Protein AF-V9VZS0-F1 (afdb_monomer_lite)

Structure (mmCIF, N/CA/C/O backbone):
data_AF-V9VZS0-F1
#
_entry.id   AF-V9VZS0-F1
#
loop_
_atom_site.group_PDB
_atom_site.id
_atom_site.type_symbol
_atom_site.label_atom_id
_atom_site.label_alt_id
_atom_site.label_comp_id
_atom_site.label_asym_id
_atom_site.label_entity_id
_atom_site.label_seq_id
_atom_site.pdbx_PDB_ins_code
_atom_site.Cartn_x
_atom_site.Cartn_y
_atom_site.Cartn_z
_atom_site.occupancy
_atom_site.B_iso_or_equiv
_atom_site.auth_seq_id
_atom_site.auth_comp_id
_atom_site.auth_asym_id
_atom_site.auth_atom_id
_atom_site.pdbx_PDB_model_num
ATOM 1 N N . MET A 1 1 ? 25.390 -14.046 -55.635 1.00 59.34 1 MET A N 1
ATOM 2 C CA . MET A 1 1 ? 24.642 -13.296 -54.601 1.00 59.34 1 MET A CA 1
ATOM 3 C C . MET A 1 1 ? 24.156 -14.315 -53.581 1.00 59.34 1 MET A C 1
ATOM 5 O O . MET A 1 1 ? 23.463 -15.238 -53.986 1.00 59.34 1 MET A O 1
ATOM 9 N N . ALA A 1 2 ? 24.599 -14.241 -52.324 1.00 75.31 2 ALA A N 1
ATOM 10 C CA . ALA A 1 2 ? 24.120 -15.153 -51.282 1.00 75.31 2 ALA A CA 1
ATOM 11 C C . ALA A 1 2 ? 22.688 -14.762 -50.857 1.00 75.31 2 ALA A C 1
ATOM 13 O O . ALA A 1 2 ? 22.375 -13.567 -50.880 1.00 75.31 2 ALA A O 1
ATOM 14 N N . PRO A 1 3 ? 21.817 -15.723 -50.503 1.00 76.75 3 PRO A N 1
ATOM 15 C CA . PRO A 1 3 ? 20.466 -15.422 -50.040 1.00 76.75 3 PRO A CA 1
ATOM 16 C C . PRO A 1 3 ? 20.510 -14.636 -48.723 1.00 76.75 3 PRO A C 1
ATOM 18 O O . PRO A 1 3 ? 21.328 -14.920 -47.846 1.00 76.75 3 PRO A O 1
ATOM 21 N N . LEU A 1 4 ? 19.636 -13.635 -48.592 1.00 76.50 4 LEU A N 1
ATOM 22 C CA . LEU A 1 4 ? 19.485 -12.876 -47.351 1.00 76.50 4 LEU A CA 1
ATOM 23 C C . LEU A 1 4 ? 18.971 -13.797 -46.236 1.00 76.50 4 LEU A C 1
ATOM 25 O O . LEU A 1 4 ? 18.143 -14.676 -46.477 1.00 76.50 4 LEU A O 1
ATOM 29 N N . SER A 1 5 ? 19.461 -13.576 -45.014 1.00 75.88 5 SER A N 1
ATOM 30 C CA . SER A 1 5 ? 18.943 -14.241 -43.815 1.00 75.88 5 SER A CA 1
ATOM 31 C C . SER A 1 5 ? 17.428 -14.041 -43.715 1.00 75.88 5 SER A C 1
ATOM 33 O O . SER A 1 5 ? 16.944 -12.917 -43.849 1.00 75.88 5 SER A O 1
ATOM 35 N N . ALA A 1 6 ? 16.688 -15.118 -43.434 1.00 79.75 6 ALA A N 1
ATOM 36 C CA . ALA A 1 6 ? 15.241 -15.067 -43.221 1.00 79.75 6 ALA A CA 1
ATOM 37 C C . ALA A 1 6 ? 14.851 -14.281 -41.955 1.00 79.75 6 ALA A C 1
ATOM 39 O O . ALA A 1 6 ? 13.711 -13.836 -41.831 1.00 79.75 6 ALA A O 1
ATOM 40 N N . THR A 1 7 ? 15.788 -14.097 -41.019 1.00 75.12 7 THR A N 1
ATOM 41 C CA . THR A 1 7 ? 15.556 -13.356 -39.778 1.00 75.12 7 THR A CA 1
ATOM 42 C C . THR A 1 7 ? 15.921 -11.882 -39.973 1.00 75.12 7 THR A C 1
ATOM 44 O O . THR A 1 7 ? 17.097 -11.591 -40.220 1.00 75.12 7 THR A O 1
ATOM 47 N N . PRO A 1 8 ? 14.962 -10.945 -39.826 1.00 74.44 8 PRO A N 1
ATOM 48 C CA . PRO A 1 8 ? 15.237 -9.516 -39.901 1.00 74.44 8 PRO A CA 1
ATOM 49 C C . PRO A 1 8 ? 16.257 -9.094 -38.841 1.00 74.44 8 PRO A C 1
ATOM 51 O O . PRO A 1 8 ? 16.173 -9.505 -37.682 1.00 74.44 8 PRO A O 1
ATOM 54 N N . PHE A 1 9 ? 17.209 -8.244 -39.223 1.00 75.75 9 PHE A N 1
ATOM 55 C CA . PHE A 1 9 ? 18.136 -7.643 -38.270 1.00 75.75 9 PHE A CA 1
ATOM 56 C C . PHE A 1 9 ? 17.369 -6.734 -37.301 1.00 75.75 9 PHE A C 1
ATOM 58 O O . PHE A 1 9 ? 16.634 -5.839 -37.721 1.00 75.75 9 PHE A O 1
ATOM 65 N N . ALA A 1 10 ? 17.550 -6.945 -35.998 1.00 78.56 10 ALA A N 1
ATOM 66 C CA . ALA A 1 10 ? 16.945 -6.086 -34.991 1.00 78.56 10 ALA A CA 1
ATOM 67 C C . ALA A 1 10 ? 17.720 -4.762 -34.912 1.00 78.56 10 ALA A C 1
ATOM 69 O O . ALA A 1 10 ? 18.743 -4.684 -34.232 1.00 78.56 10 ALA A O 1
ATOM 70 N N . ALA A 1 11 ? 17.220 -3.725 -35.588 1.00 87.50 11 ALA A N 1
ATOM 71 C CA . ALA A 1 11 ? 17.759 -2.365 -35.540 1.00 87.50 11 ALA A CA 1
ATOM 72 C C . ALA A 1 11 ? 17.500 -1.714 -34.167 1.00 87.50 11 ALA A C 1
ATOM 74 O O . ALA A 1 11 ? 16.601 -0.892 -33.992 1.00 87.50 11 ALA A O 1
ATOM 75 N N . CYS A 1 12 ? 18.274 -2.134 -33.172 1.00 92.62 12 CYS A N 1
ATOM 76 C CA . CYS A 1 12 ? 18.199 -1.669 -31.796 1.00 92.62 12 CYS A CA 1
ATOM 77 C C . CYS A 1 12 ? 19.596 -1.578 -31.188 1.00 92.62 12 CYS A C 1
ATOM 79 O O . CYS A 1 12 ? 20.512 -2.301 -31.580 1.00 92.62 12 CYS A O 1
ATOM 81 N N . ASP A 1 13 ? 19.734 -0.697 -30.207 1.00 95.62 13 ASP A N 1
ATOM 82 C CA . ASP A 1 13 ? 20.896 -0.675 -29.331 1.00 95.62 13 ASP A CA 1
ATOM 83 C C . ASP A 1 13 ? 20.759 -1.808 -28.307 1.00 95.62 13 ASP A C 1
ATOM 85 O O . ASP A 1 13 ? 19.692 -1.977 -27.705 1.00 95.62 13 ASP A O 1
ATOM 89 N N . GLN A 1 14 ? 21.812 -2.607 -28.145 1.00 96.12 14 GLN A N 1
ATOM 90 C CA . GLN A 1 14 ? 21.814 -3.765 -27.257 1.00 96.12 14 GLN A CA 1
ATOM 91 C C . GLN A 1 14 ? 22.855 -3.574 -26.168 1.00 96.12 14 GLN A C 1
ATOM 93 O O . GLN A 1 14 ? 24.032 -3.366 -26.446 1.00 96.12 14 GLN A O 1
ATOM 98 N N . THR A 1 15 ? 22.416 -3.684 -24.922 1.00 97.12 15 THR A N 1
ATOM 99 C CA . THR A 1 15 ? 23.304 -3.603 -23.765 1.00 97.12 15 THR A CA 1
ATOM 100 C C . THR A 1 15 ? 22.825 -4.540 -22.665 1.00 97.12 15 THR A C 1
ATOM 102 O O . THR A 1 15 ? 21.698 -5.041 -22.700 1.00 97.12 15 THR A O 1
ATOM 105 N N . SER A 1 16 ? 23.683 -4.799 -21.689 1.00 97.19 16 SER A N 1
ATOM 106 C CA . SER A 1 16 ? 23.312 -5.468 -20.449 1.00 97.19 16 SER A CA 1
ATOM 107 C C . SER A 1 16 ? 23.122 -4.450 -19.330 1.00 97.19 16 SER A C 1
ATOM 109 O O . SER A 1 16 ? 23.584 -3.309 -19.386 1.00 97.19 16 SER A O 1
ATOM 111 N N . GLY A 1 17 ? 22.406 -4.868 -18.299 1.00 96.44 17 GLY A N 1
ATOM 112 C CA . GLY A 1 17 ? 22.225 -4.099 -17.082 1.00 96.44 17 GLY A CA 1
ATOM 113 C C . GLY A 1 17 ? 21.943 -5.024 -15.914 1.00 96.44 17 GLY A C 1
ATOM 114 O O . GLY A 1 17 ? 21.862 -6.243 -16.063 1.00 96.44 17 GLY A O 1
ATOM 115 N N . ARG A 1 18 ? 21.756 -4.429 -14.743 1.00 97.75 18 ARG A N 1
ATOM 116 C CA . ARG A 1 18 ? 21.344 -5.144 -13.541 1.00 97.75 18 ARG A CA 1
ATOM 117 C C . ARG A 1 18 ? 20.185 -4.414 -12.893 1.00 97.75 18 ARG A C 1
ATOM 119 O O . ARG A 1 18 ? 20.197 -3.187 -12.810 1.00 97.75 18 ARG A O 1
ATOM 126 N N . VAL A 1 19 ? 19.191 -5.170 -12.443 1.00 97.50 19 VAL A N 1
ATOM 127 C CA . VAL A 1 19 ? 18.029 -4.616 -11.747 1.00 97.50 19 VAL A CA 1
ATOM 128 C C . VAL A 1 19 ? 18.453 -4.128 -10.360 1.00 97.50 19 VAL A C 1
ATOM 130 O O . VAL A 1 19 ? 19.067 -4.873 -9.594 1.00 97.50 19 VAL A O 1
ATOM 133 N N . SER A 1 20 ? 18.122 -2.885 -10.018 1.00 96.69 20 SER A N 1
ATOM 134 C CA . SER A 1 20 ? 18.416 -2.293 -8.709 1.00 96.69 20 SER A CA 1
ATOM 135 C C . SER A 1 20 ? 17.499 -2.830 -7.598 1.00 96.69 20 SER A C 1
ATOM 137 O O . SER A 1 20 ? 16.518 -3.532 -7.856 1.00 96.69 20 SER A O 1
ATOM 139 N N . SER A 1 21 ? 17.780 -2.460 -6.344 1.00 91.81 21 SER A N 1
ATOM 140 C CA . SER A 1 21 ? 16.900 -2.747 -5.196 1.00 91.81 21 SER A CA 1
ATOM 141 C C . SER A 1 21 ? 15.511 -2.107 -5.316 1.00 91.81 21 SER A C 1
ATOM 143 O O . SER A 1 21 ? 14.572 -2.568 -4.674 1.00 91.81 21 SER A O 1
ATOM 145 N N . LEU A 1 22 ? 15.367 -1.073 -6.150 1.00 93.19 22 LEU A N 1
ATOM 146 C CA . LEU A 1 22 ? 14.100 -0.384 -6.417 1.00 93.19 22 LEU A CA 1
ATOM 147 C C . LEU A 1 22 ? 13.339 -0.981 -7.613 1.00 93.19 22 LEU A C 1
ATOM 149 O O . LEU A 1 22 ? 12.352 -0.402 -8.068 1.00 93.19 22 LEU A O 1
ATOM 153 N N . ALA A 1 23 ? 13.795 -2.129 -8.126 1.00 95.50 23 ALA A N 1
ATOM 154 C CA . ALA A 1 23 ? 13.284 -2.766 -9.337 1.00 95.50 23 ALA A CA 1
ATOM 155 C C . ALA A 1 23 ? 13.377 -1.858 -10.578 1.00 95.50 23 ALA A C 1
ATOM 157 O O . ALA A 1 23 ? 12.476 -1.823 -11.413 1.00 95.50 23 ALA A O 1
ATOM 158 N N . LEU A 1 24 ? 14.485 -1.117 -10.694 1.00 97.56 24 LEU A N 1
ATOM 159 C CA . LEU A 1 24 ? 14.776 -0.241 -11.830 1.00 97.56 24 LEU A CA 1
ATOM 160 C C . LEU A 1 24 ? 15.968 -0.766 -12.629 1.00 97.56 24 LEU A C 1
ATOM 162 O O . LEU A 1 24 ? 16.925 -1.296 -12.062 1.00 97.56 24 LEU A O 1
ATOM 166 N N . VAL A 1 25 ? 15.926 -0.571 -13.942 1.00 98.06 25 VAL A N 1
ATOM 167 C CA . VAL A 1 25 ? 17.021 -0.851 -14.871 1.00 98.06 25 VAL A CA 1
ATOM 168 C C . VAL A 1 25 ? 17.382 0.437 -15.589 1.00 98.06 25 VAL A C 1
ATOM 170 O O . VAL A 1 25 ? 16.542 1.047 -16.253 1.00 98.06 25 VAL A O 1
ATOM 173 N N . ARG A 1 26 ? 18.650 0.831 -15.483 1.00 97.88 26 ARG A N 1
ATOM 174 C CA . ARG A 1 26 ? 19.157 2.019 -16.160 1.00 97.88 26 ARG A CA 1
ATOM 175 C C . ARG A 1 26 ? 19.493 1.712 -17.612 1.00 97.88 26 ARG A C 1
ATOM 177 O O . ARG A 1 26 ? 20.302 0.829 -17.889 1.00 97.88 26 ARG A O 1
ATOM 184 N N . TYR A 1 27 ? 18.935 2.490 -18.533 1.00 97.50 27 TYR A N 1
ATOM 185 C CA . TYR A 1 27 ? 19.385 2.548 -19.921 1.00 97.50 27 TYR A CA 1
ATOM 186 C C . TYR A 1 27 ? 19.778 3.987 -20.261 1.00 97.50 27 TYR A C 1
ATOM 188 O O . TYR A 1 27 ? 18.957 4.905 -20.219 1.00 97.50 27 TYR A O 1
ATOM 196 N N . LYS A 1 28 ? 21.061 4.184 -20.595 1.00 95.38 28 LYS A N 1
ATOM 197 C CA . LYS A 1 28 ? 21.701 5.506 -20.697 1.00 95.38 28 LYS A CA 1
ATOM 198 C C . LYS A 1 28 ? 21.504 6.310 -19.404 1.00 95.38 28 LYS A C 1
ATOM 200 O O . LYS A 1 28 ? 22.063 5.946 -18.375 1.00 95.38 28 LYS A O 1
ATOM 205 N N . THR A 1 29 ? 20.731 7.389 -19.457 1.00 95.75 29 THR A N 1
ATOM 206 C CA . THR A 1 29 ? 20.485 8.311 -18.340 1.00 95.75 29 THR A CA 1
ATOM 207 C C . THR A 1 29 ? 19.123 8.117 -17.686 1.00 95.75 29 THR A C 1
ATOM 209 O O . THR A 1 29 ? 18.823 8.850 -16.757 1.00 95.75 29 THR A O 1
ATOM 212 N N . ASN A 1 30 ? 18.297 7.193 -18.182 1.00 97.88 30 ASN A N 1
ATOM 213 C CA . ASN A 1 30 ? 16.910 7.035 -17.747 1.00 97.88 30 ASN A CA 1
ATOM 214 C C . ASN A 1 30 ? 16.717 5.665 -17.094 1.00 97.88 30 ASN A C 1
ATOM 216 O O . ASN A 1 30 ? 17.342 4.678 -17.500 1.00 97.88 30 ASN A O 1
ATOM 220 N N . ASP A 1 31 ? 15.845 5.613 -16.096 1.00 98.12 31 ASP A N 1
ATOM 221 C CA . ASP A 1 31 ? 15.556 4.417 -15.314 1.00 98.12 31 ASP A CA 1
ATOM 222 C C . ASP A 1 31 ? 14.173 3.869 -15.672 1.00 98.12 31 ASP A C 1
ATOM 224 O O . ASP A 1 31 ? 13.181 4.593 -15.703 1.00 98.12 31 ASP A O 1
ATOM 228 N N . TYR A 1 32 ? 14.106 2.568 -15.939 1.00 98.25 32 TYR A N 1
ATOM 229 C CA . TYR A 1 32 ? 12.894 1.873 -16.362 1.00 98.25 32 TYR A CA 1
ATOM 230 C C . TYR A 1 32 ? 12.534 0.803 -15.337 1.00 98.25 32 TYR A C 1
ATOM 232 O O . TYR A 1 32 ? 13.363 -0.040 -14.993 1.00 98.25 32 TYR A O 1
ATOM 240 N N . SER A 1 33 ? 11.299 0.826 -14.842 1.00 97.88 33 SER A N 1
ATOM 241 C CA . SER A 1 33 ? 10.830 -0.171 -13.871 1.00 97.88 33 SER A CA 1
ATOM 242 C C . SER A 1 33 ? 10.702 -1.573 -14.476 1.00 97.88 33 SER A C 1
ATOM 244 O O . SER A 1 33 ? 10.390 -1.736 -15.654 1.00 97.88 33 SER A O 1
ATOM 246 N N . VAL A 1 34 ? 10.897 -2.605 -13.663 1.00 97.00 34 VAL A N 1
ATOM 247 C CA . VAL A 1 34 ? 10.654 -4.016 -14.006 1.00 97.00 34 VAL A CA 1
ATOM 248 C C . VAL A 1 34 ? 9.950 -4.706 -12.835 1.00 97.00 34 VAL A C 1
ATOM 250 O O . VAL A 1 34 ? 10.013 -4.188 -11.719 1.00 97.00 34 VAL A O 1
ATOM 253 N N . PRO A 1 35 ? 9.296 -5.870 -13.018 1.00 95.25 35 PRO A N 1
ATOM 254 C CA . PRO A 1 35 ? 8.641 -6.550 -11.907 1.00 95.25 35 PRO A CA 1
ATOM 255 C C . PRO A 1 35 ? 9.611 -6.853 -10.755 1.00 95.25 35 PRO A C 1
ATOM 257 O O . PRO A 1 35 ? 10.711 -7.366 -10.972 1.00 95.25 35 PRO A O 1
ATOM 260 N N . VAL A 1 36 ? 9.179 -6.598 -9.516 1.00 92.62 36 VAL A N 1
ATOM 261 C CA . VAL A 1 36 ? 10.008 -6.738 -8.297 1.00 92.62 36 VAL A CA 1
ATOM 262 C C . VAL A 1 36 ? 10.620 -8.131 -8.110 1.00 92.62 36 VAL A C 1
ATOM 264 O O . VAL A 1 36 ? 11.669 -8.269 -7.485 1.00 92.62 36 VAL A O 1
ATOM 267 N N . ALA A 1 37 ? 10.015 -9.165 -8.701 1.00 90.56 37 ALA A N 1
ATOM 268 C CA . ALA A 1 37 ? 10.529 -10.535 -8.694 1.00 90.56 37 ALA A CA 1
ATOM 269 C C . ALA A 1 37 ? 11.906 -10.693 -9.383 1.00 90.56 37 ALA A C 1
ATOM 271 O O . ALA A 1 37 ? 12.611 -11.676 -9.135 1.00 90.56 37 ALA A O 1
ATOM 272 N N . PHE A 1 38 ? 12.303 -9.731 -10.225 1.00 92.81 38 PHE A N 1
ATOM 273 C CA . PHE A 1 38 ? 13.588 -9.715 -10.930 1.00 92.81 38 PHE A CA 1
ATOM 274 C C . PHE A 1 38 ? 14.644 -8.823 -10.260 1.00 92.81 38 PHE A C 1
ATOM 276 O O . PHE A 1 38 ? 15.715 -8.626 -10.832 1.00 92.81 38 PHE A O 1
ATOM 283 N N . GLY A 1 39 ? 14.381 -8.304 -9.054 1.00 92.56 39 GLY A N 1
ATOM 284 C CA . GLY A 1 39 ? 15.346 -7.510 -8.289 1.00 92.56 39 GLY A CA 1
ATOM 285 C C . GLY A 1 39 ? 16.729 -8.169 -8.216 1.00 92.56 39 GLY A C 1
ATOM 286 O O . GLY A 1 39 ? 16.841 -9.382 -8.040 1.00 92.56 39 GLY A O 1
ATOM 287 N N . HIS A 1 40 ? 17.786 -7.368 -8.370 1.00 94.25 40 HIS A N 1
ATOM 288 C CA . HIS A 1 40 ? 19.191 -7.798 -8.342 1.00 94.25 40 HIS A CA 1
ATOM 289 C C . HIS A 1 40 ? 19.638 -8.784 -9.430 1.00 94.25 40 HIS A C 1
ATOM 291 O O . HIS A 1 40 ? 20.808 -9.185 -9.406 1.00 94.25 40 HIS A O 1
ATOM 297 N N . ARG A 1 41 ? 18.770 -9.156 -10.381 1.00 95.94 41 ARG A N 1
ATOM 298 C CA . ARG A 1 41 ? 19.129 -10.033 -11.503 1.00 95.94 41 ARG A CA 1
ATOM 299 C C . ARG A 1 41 ? 19.801 -9.253 -12.629 1.00 95.94 41 ARG A C 1
ATOM 301 O O . ARG A 1 41 ? 19.509 -8.074 -12.843 1.00 95.94 41 ARG A O 1
ATOM 308 N N . ASP A 1 42 ? 20.677 -9.936 -13.354 1.00 98.06 42 ASP A N 1
ATOM 309 C CA . ASP A 1 42 ? 21.247 -9.420 -14.594 1.00 98.06 42 ASP A CA 1
ATOM 310 C C . ASP A 1 42 ? 20.219 -9.526 -15.724 1.00 98.06 42 ASP A C 1
ATOM 312 O O . ASP A 1 42 ? 19.466 -10.499 -15.829 1.00 98.06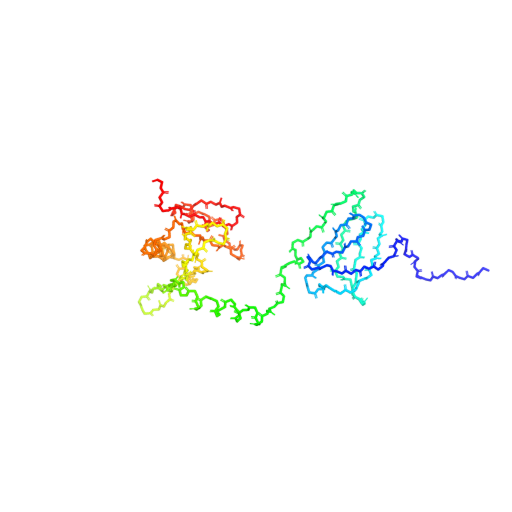 42 ASP A O 1
ATOM 316 N N . VAL A 1 43 ? 20.179 -8.500 -16.565 1.00 98.44 43 VAL A N 1
ATOM 317 C CA . VAL A 1 43 ? 19.202 -8.347 -17.642 1.00 98.44 43 VAL A CA 1
ATOM 318 C C . VAL A 1 43 ? 19.888 -7.937 -18.933 1.00 98.44 43 VAL A C 1
ATOM 320 O O . VAL A 1 43 ? 20.952 -7.314 -18.939 1.00 98.44 43 VAL A O 1
ATOM 323 N N . TRP A 1 44 ? 19.243 -8.255 -20.046 1.00 98.00 44 TRP A N 1
ATOM 324 C CA . TRP A 1 44 ? 19.562 -7.683 -21.343 1.00 98.00 44 TRP A CA 1
ATOM 325 C C . TRP A 1 44 ? 18.532 -6.614 -21.701 1.00 98.00 44 TRP A C 1
ATOM 327 O O . TRP A 1 44 ? 17.361 -6.684 -21.324 1.00 98.00 44 TRP A O 1
ATOM 337 N N . ILE A 1 45 ? 18.981 -5.614 -22.448 1.00 98.38 45 ILE A N 1
ATOM 338 C CA . ILE A 1 45 ? 18.197 -4.460 -22.868 1.00 98.38 45 ILE A CA 1
ATOM 339 C C . ILE A 1 45 ? 18.304 -4.354 -24.386 1.00 98.38 45 ILE A C 1
ATOM 341 O O . ILE A 1 45 ? 19.401 -4.366 -24.942 1.00 98.38 45 ILE A O 1
ATOM 345 N N . ARG A 1 46 ? 17.159 -4.233 -25.057 1.00 97.62 46 ARG A N 1
ATOM 346 C CA . ARG A 1 46 ? 17.053 -3.893 -26.480 1.00 97.62 46 ARG A CA 1
ATOM 347 C C . ARG A 1 46 ? 16.285 -2.588 -26.609 1.00 97.62 46 ARG A C 1
ATOM 349 O O . ARG A 1 46 ? 15.073 -2.556 -26.399 1.00 97.62 46 ARG A O 1
ATOM 356 N N . ALA A 1 47 ? 16.990 -1.517 -26.942 1.00 96.88 47 ALA A N 1
ATOM 357 C CA . ALA A 1 47 ? 16.416 -0.189 -27.094 1.00 96.88 47 ALA A CA 1
ATOM 358 C C . ALA A 1 47 ? 16.223 0.148 -28.576 1.00 96.88 47 ALA A C 1
ATOM 360 O O . ALA A 1 47 ? 17.176 0.409 -29.314 1.00 96.88 47 ALA A O 1
ATOM 361 N N . TYR A 1 48 ? 14.965 0.145 -28.998 1.00 96.50 48 TYR A N 1
ATOM 362 C CA . TYR A 1 48 ? 14.505 0.577 -30.315 1.00 96.50 48 TYR A CA 1
ATOM 363 C C . TYR A 1 48 ? 14.304 2.096 -30.327 1.00 96.50 48 TYR A C 1
ATOM 365 O O . TYR A 1 48 ? 14.580 2.780 -29.341 1.00 96.50 48 TYR A O 1
ATOM 373 N N . VAL A 1 49 ? 13.860 2.651 -31.451 1.00 95.81 49 VAL A N 1
ATOM 374 C CA . VAL A 1 49 ? 13.583 4.093 -31.561 1.00 95.81 49 VAL A CA 1
ATOM 375 C C . VAL A 1 49 ? 12.414 4.504 -30.657 1.00 95.81 49 VAL A C 1
ATOM 377 O O . VAL A 1 49 ? 12.454 5.549 -30.023 1.00 95.81 49 VAL A O 1
ATOM 380 N N . ASP A 1 50 ? 11.396 3.663 -30.543 1.00 96.31 50 ASP A N 1
ATOM 381 C CA . ASP A 1 50 ? 10.137 3.948 -29.852 1.00 96.31 50 ASP A CA 1
ATOM 382 C C . ASP A 1 50 ? 10.023 3.283 -28.474 1.00 96.31 50 ASP A C 1
ATOM 384 O O . ASP A 1 50 ? 9.292 3.772 -27.613 1.00 96.31 50 ASP A O 1
ATOM 388 N N . GLN A 1 51 ? 10.749 2.188 -28.237 1.00 97.38 51 GLN A N 1
ATOM 389 C CA . GLN A 1 51 ? 10.612 1.392 -27.017 1.00 97.38 51 GLN A CA 1
ATOM 390 C C . GLN A 1 51 ? 11.938 0.872 -26.458 1.00 97.38 51 GLN A C 1
ATOM 392 O O . GLN A 1 51 ? 12.903 0.625 -27.183 1.00 97.38 51 GLN A O 1
ATOM 397 N N . VAL A 1 52 ? 11.950 0.616 -25.154 1.00 98.00 52 VAL A N 1
ATOM 398 C CA . VAL A 1 52 ? 12.984 -0.151 -24.455 1.00 98.00 52 VAL A CA 1
ATOM 399 C C . VAL A 1 52 ? 12.376 -1.477 -24.010 1.00 98.00 52 VAL A C 1
ATOM 401 O O . VAL A 1 52 ? 11.381 -1.509 -23.287 1.00 98.00 52 VAL A O 1
ATOM 404 N N . VAL A 1 53 ? 12.971 -2.578 -24.462 1.00 98.12 53 VAL A N 1
ATOM 405 C CA . VAL A 1 53 ? 12.584 -3.946 -24.100 1.00 98.12 53 VAL A CA 1
ATOM 406 C C . VAL A 1 53 ? 13.637 -4.511 -23.163 1.00 98.12 53 VAL A C 1
ATOM 408 O O . VAL A 1 53 ? 14.821 -4.510 -23.499 1.00 98.12 53 VAL A O 1
ATOM 411 N N . ILE A 1 54 ? 13.208 -5.009 -22.009 1.00 98.44 54 ILE A N 1
ATOM 412 C CA . ILE A 1 54 ? 14.092 -5.561 -20.982 1.00 98.44 54 ILE A CA 1
ATOM 413 C C . ILE A 1 54 ? 13.750 -7.034 -20.802 1.00 98.44 54 ILE A C 1
ATOM 415 O O . ILE A 1 54 ? 12.575 -7.388 -20.669 1.00 98.44 54 ILE A O 1
ATOM 419 N N . GLY A 1 55 ? 14.766 -7.890 -20.779 1.00 97.75 55 GLY A N 1
ATOM 420 C CA . GLY A 1 55 ? 14.595 -9.314 -20.524 1.00 97.75 55 GLY A CA 1
ATOM 421 C C . GLY A 1 55 ? 15.597 -9.877 -19.527 1.00 97.75 55 GLY A C 1
ATOM 422 O O . GLY A 1 55 ? 16.685 -9.342 -19.335 1.00 97.75 55 GLY A O 1
ATOM 423 N N . CYS A 1 56 ? 15.211 -10.971 -18.881 1.00 97.12 56 CYS A N 1
ATOM 424 C CA . CYS A 1 56 ? 16.016 -11.710 -17.914 1.00 97.12 56 CYS A CA 1
ATOM 425 C C . CYS A 1 56 ? 16.117 -13.160 -18.397 1.00 97.12 56 CYS A C 1
ATOM 427 O O . CYS A 1 56 ? 15.104 -13.847 -18.529 1.00 97.12 56 CYS A O 1
ATOM 429 N N . GLY A 1 57 ? 17.329 -13.640 -18.685 1.00 93.44 57 GLY A N 1
ATOM 430 C CA . GLY A 1 57 ? 17.504 -14.937 -19.344 1.00 93.44 57 GLY A CA 1
ATOM 431 C C . GLY A 1 57 ? 16.815 -14.967 -20.717 1.00 93.44 57 GLY A C 1
ATOM 432 O O . GLY A 1 57 ? 17.103 -14.128 -21.568 1.00 93.44 57 GLY A O 1
ATOM 433 N N . GLY A 1 58 ? 15.902 -15.917 -20.934 1.00 92.81 58 GLY A N 1
ATOM 434 C CA . GLY A 1 5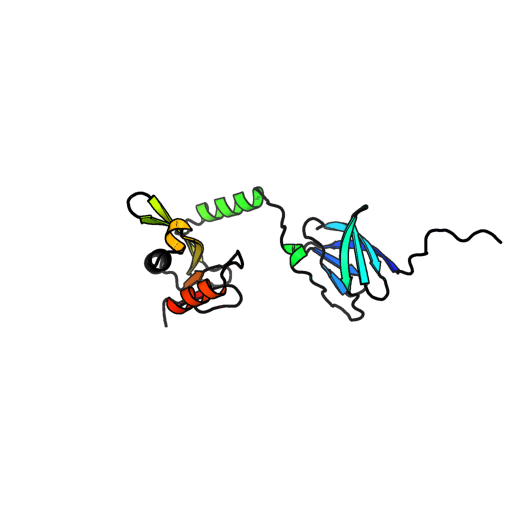8 ? 15.152 -16.065 -22.191 1.00 92.81 58 GLY A CA 1
ATOM 435 C C . GLY A 1 58 ? 13.819 -15.306 -22.261 1.00 92.81 58 GLY A C 1
ATOM 436 O O . GLY A 1 58 ? 13.153 -15.358 -23.292 1.00 92.81 58 GLY A O 1
ATOM 437 N N . GLU A 1 59 ? 13.414 -14.622 -21.190 1.00 95.50 59 GLU A N 1
ATOM 438 C CA . GLU A 1 59 ? 12.084 -14.016 -21.059 1.00 95.50 59 GLU A CA 1
ATOM 439 C C . GLU A 1 59 ? 12.144 -12.486 -21.144 1.00 95.50 59 GLU A C 1
ATOM 441 O O . GLU A 1 59 ? 13.063 -11.858 -20.617 1.00 95.50 59 GLU A O 1
ATOM 446 N N . ILE A 1 60 ? 11.144 -11.874 -21.787 1.00 97.50 60 ILE A N 1
ATOM 447 C CA . ILE A 1 60 ? 10.927 -10.422 -21.752 1.00 97.50 60 ILE A CA 1
ATOM 448 C C . ILE A 1 60 ? 10.119 -10.091 -20.504 1.00 97.50 60 ILE A C 1
ATOM 450 O O . ILE A 1 60 ? 8.987 -10.543 -20.371 1.00 97.50 60 ILE A O 1
ATOM 454 N N . ILE A 1 61 ? 10.685 -9.262 -19.633 1.00 96.62 61 ILE A N 1
ATOM 455 C CA . ILE A 1 61 ? 10.106 -8.946 -18.322 1.00 96.62 61 ILE A CA 1
ATOM 456 C C . ILE A 1 61 ? 9.449 -7.567 -18.280 1.00 96.62 61 ILE A C 1
ATOM 458 O O . ILE A 1 61 ? 8.611 -7.326 -17.417 1.00 96.62 61 ILE A O 1
ATOM 462 N N . ALA A 1 62 ? 9.822 -6.659 -19.189 1.00 97.31 62 ALA A N 1
ATOM 463 C CA . ALA A 1 62 ? 9.214 -5.336 -19.293 1.00 97.31 62 ALA A CA 1
ATOM 464 C C . ALA A 1 62 ? 9.354 -4.741 -20.700 1.00 97.31 62 ALA A C 1
ATOM 466 O O . ALA A 1 62 ? 10.313 -5.014 -21.434 1.00 97.31 62 ALA A O 1
ATOM 467 N N . ARG A 1 63 ? 8.398 -3.879 -21.052 1.00 98.06 63 ARG A N 1
ATOM 468 C CA . ARG A 1 63 ? 8.421 -3.033 -22.248 1.00 98.06 63 ARG A CA 1
ATOM 469 C C . ARG A 1 63 ? 7.971 -1.635 -21.868 1.00 98.06 63 ARG A C 1
ATOM 471 O O . ARG A 1 63 ? 6.931 -1.485 -21.239 1.00 98.06 63 ARG A O 1
ATOM 478 N N . HIS A 1 64 ? 8.727 -0.638 -22.302 1.00 97.94 64 HIS A N 1
ATOM 479 C CA . HIS A 1 64 ? 8.440 0.767 -22.034 1.00 97.94 64 HIS A CA 1
ATOM 480 C C . HIS A 1 64 ? 8.563 1.592 -23.298 1.00 97.94 64 HIS A C 1
ATOM 482 O O . HIS A 1 64 ? 9.401 1.283 -24.144 1.00 97.94 64 HIS A O 1
ATOM 488 N N . ALA A 1 65 ? 7.797 2.677 -23.395 1.00 97.31 65 ALA A N 1
ATOM 489 C CA . ALA A 1 65 ? 8.110 3.731 -24.351 1.00 97.31 65 ALA A CA 1
ATOM 490 C C . ALA A 1 65 ? 9.504 4.295 -24.036 1.00 97.31 65 ALA A C 1
ATOM 492 O O . ALA A 1 65 ? 9.853 4.506 -22.871 1.00 97.31 65 ALA A O 1
ATOM 493 N N . ARG A 1 66 ? 10.323 4.511 -25.063 1.00 96.88 66 ARG A N 1
ATOM 494 C CA . ARG A 1 66 ? 11.675 5.037 -24.886 1.00 96.88 66 ARG A CA 1
ATOM 495 C C . ARG A 1 66 ? 11.615 6.517 -24.529 1.00 96.88 66 ARG A C 1
ATOM 497 O O . ARG A 1 66 ? 11.076 7.311 -25.295 1.00 96.88 66 ARG A O 1
ATOM 504 N N . SER A 1 67 ? 12.263 6.898 -23.429 1.00 96.56 67 SER A N 1
ATOM 505 C CA . SER A 1 67 ? 12.553 8.306 -23.160 1.00 96.56 67 SER A CA 1
ATOM 506 C C . SER A 1 67 ? 13.886 8.733 -23.780 1.00 96.56 67 SER A C 1
ATOM 508 O O . SER A 1 67 ? 14.911 8.051 -23.643 1.00 96.56 67 SER A O 1
ATOM 510 N N . TYR A 1 68 ? 13.852 9.894 -24.435 1.00 95.56 68 TYR A N 1
ATOM 511 C CA . TYR A 1 68 ? 15.013 10.661 -24.893 1.00 95.56 68 TYR A CA 1
ATOM 512 C C . TYR A 1 68 ? 15.342 11.852 -23.979 1.00 95.56 68 TYR A C 1
ATOM 514 O O . TYR A 1 68 ? 16.291 12.582 -24.261 1.00 95.56 68 TYR A O 1
ATOM 522 N N . GLY A 1 69 ? 14.578 12.040 -22.899 1.00 94.81 69 GLY A N 1
ATOM 523 C CA . GLY A 1 69 ? 14.914 12.956 -21.816 1.00 94.81 69 GLY A CA 1
ATOM 524 C C . GLY A 1 69 ? 16.133 12.479 -21.026 1.00 94.81 69 GLY A C 1
ATOM 525 O O . GLY A 1 69 ? 16.839 11.541 -21.421 1.00 94.81 69 GLY A O 1
ATOM 526 N N . ARG A 1 70 ? 16.395 13.135 -19.899 1.00 93.88 70 ARG A N 1
ATOM 527 C CA . ARG A 1 70 ? 17.545 12.855 -19.040 1.00 93.88 70 ARG A CA 1
ATOM 528 C C . ARG A 1 70 ? 17.072 12.703 -17.603 1.00 93.88 70 ARG A C 1
ATOM 530 O O . ARG A 1 70 ? 16.353 13.569 -17.128 1.00 93.88 70 ARG A O 1
ATOM 537 N N . GLU A 1 71 ? 17.525 11.641 -16.939 1.00 94.94 71 GLU A N 1
ATOM 538 C CA . GLU A 1 71 ? 17.164 11.318 -15.551 1.00 94.94 71 GLU A CA 1
ATOM 539 C C . GLU A 1 71 ? 15.660 11.065 -15.356 1.00 94.94 71 GLU A C 1
ATOM 541 O O . GLU A 1 71 ? 15.141 11.145 -14.245 1.00 94.94 71 GLU A O 1
ATOM 546 N N . ASP A 1 72 ? 14.964 10.684 -16.432 1.00 96.06 72 ASP A N 1
ATOM 547 C CA . ASP A 1 72 ? 13.568 10.276 -16.343 1.00 96.06 72 ASP A CA 1
ATOM 548 C C . ASP A 1 72 ? 13.448 8.913 -15.659 1.00 96.06 72 ASP A C 1
ATOM 550 O O . ASP A 1 72 ? 14.214 7.982 -15.933 1.00 96.06 72 ASP A O 1
ATOM 554 N N . MET A 1 73 ? 12.409 8.779 -14.835 1.00 94.62 73 MET A N 1
ATOM 555 C CA . MET A 1 73 ? 11.987 7.511 -14.247 1.00 94.62 73 MET A CA 1
ATOM 556 C C . MET A 1 73 ? 10.674 7.050 -14.881 1.00 94.62 73 MET A C 1
ATOM 558 O O . MET A 1 73 ? 9.613 7.629 -14.647 1.00 94.62 73 MET A O 1
ATOM 562 N N . ILE A 1 74 ? 10.742 5.982 -15.673 1.00 96.81 74 ILE A N 1
ATOM 563 C CA . ILE A 1 74 ? 9.606 5.404 -16.385 1.00 96.81 74 ILE A CA 1
ATOM 564 C C . ILE A 1 74 ? 9.057 4.239 -15.555 1.00 96.81 74 ILE A C 1
ATOM 566 O O . ILE A 1 74 ? 9.633 3.146 -15.479 1.00 96.81 74 ILE A O 1
ATOM 570 N N . PHE A 1 75 ? 7.929 4.498 -14.900 1.00 92.19 75 PHE A N 1
ATOM 571 C CA . PHE A 1 75 ? 7.337 3.617 -13.901 1.00 92.19 75 PHE A CA 1
ATOM 572 C C . PHE A 1 75 ? 6.019 2.996 -14.379 1.00 92.19 75 PHE A C 1
ATOM 574 O O . PHE A 1 75 ? 5.113 3.715 -14.795 1.00 92.19 75 PHE A O 1
ATOM 581 N N . ASP A 1 76 ? 5.890 1.674 -14.242 1.00 90.12 76 ASP A N 1
ATOM 582 C CA . ASP A 1 76 ? 4.619 0.955 -14.356 1.00 90.12 76 ASP A CA 1
ATOM 583 C C . ASP A 1 76 ? 4.211 0.411 -12.970 1.00 90.12 76 ASP A C 1
ATOM 585 O O . ASP A 1 76 ? 4.903 -0.455 -12.419 1.00 90.12 76 ASP A O 1
ATOM 589 N N . PRO A 1 77 ? 3.083 0.872 -12.392 1.00 85.75 77 PRO A N 1
ATOM 590 C CA . PRO A 1 77 ? 2.598 0.399 -11.097 1.00 85.75 77 PRO A CA 1
ATOM 591 C C . PRO A 1 77 ? 2.393 -1.117 -11.002 1.00 85.75 77 PRO A C 1
ATOM 593 O O . PRO A 1 77 ? 2.477 -1.672 -9.902 1.00 85.75 77 PRO A O 1
ATOM 596 N N . ILE A 1 78 ? 2.131 -1.815 -12.115 1.00 86.88 78 ILE A N 1
ATOM 597 C CA . ILE A 1 78 ? 1.896 -3.266 -12.090 1.00 86.88 78 ILE A CA 1
ATOM 598 C C . ILE A 1 78 ? 3.131 -4.043 -11.632 1.00 86.88 78 ILE A C 1
ATOM 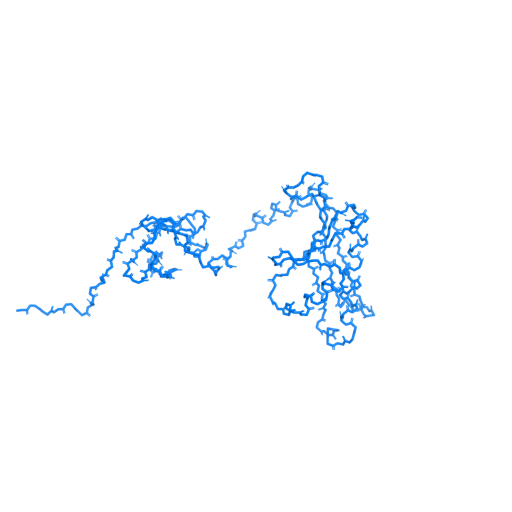600 O O . ILE A 1 78 ? 3.000 -5.085 -10.985 1.00 86.88 78 ILE A O 1
ATOM 604 N N . HIS A 1 79 ? 4.328 -3.505 -11.885 1.00 89.75 79 HIS A N 1
ATOM 605 C CA . HIS A 1 79 ? 5.602 -4.121 -11.525 1.00 89.75 79 HIS A CA 1
ATOM 606 C C . HIS A 1 79 ? 5.773 -4.330 -10.014 1.00 89.75 79 HIS A C 1
ATOM 608 O O . HIS A 1 79 ? 6.535 -5.200 -9.592 1.00 89.75 79 HIS A O 1
ATOM 614 N N . TYR A 1 80 ? 5.006 -3.601 -9.202 1.00 86.25 80 TYR A N 1
ATOM 615 C CA . TYR A 1 80 ? 5.067 -3.620 -7.741 1.00 86.25 80 TYR A CA 1
ATOM 616 C C . TYR A 1 80 ? 3.868 -4.332 -7.106 1.00 86.25 80 TYR A C 1
ATOM 618 O O . TYR A 1 80 ? 3.755 -4.394 -5.884 1.00 86.25 80 TYR A O 1
ATOM 626 N N . ARG A 1 81 ? 2.960 -4.894 -7.915 1.00 75.88 81 ARG A N 1
ATOM 627 C CA . ARG A 1 81 ? 1.735 -5.537 -7.418 1.00 75.88 81 ARG A CA 1
ATOM 628 C C . ARG A 1 81 ? 1.983 -6.911 -6.798 1.00 75.88 81 ARG A C 1
ATOM 630 O O . ARG A 1 81 ? 1.327 -7.269 -5.826 1.00 75.88 81 ARG A O 1
ATOM 637 N N . HIS A 1 82 ? 2.891 -7.693 -7.374 1.00 70.44 82 HIS A N 1
ATOM 638 C CA . HIS A 1 82 ? 3.119 -9.092 -7.002 1.00 70.44 82 HIS A CA 1
ATOM 639 C C . HIS A 1 82 ? 4.422 -9.246 -6.217 1.00 70.44 82 HIS A C 1
ATOM 641 O O . HIS A 1 82 ? 5.342 -9.940 -6.643 1.00 70.44 82 HIS A O 1
ATOM 647 N N . ILE A 1 83 ? 4.503 -8.559 -5.076 1.00 73.50 83 ILE A N 1
ATOM 648 C CA . ILE A 1 83 ? 5.625 -8.706 -4.146 1.00 73.50 83 ILE A CA 1
ATOM 649 C C . ILE A 1 83 ? 5.596 -10.138 -3.586 1.00 73.50 83 ILE A C 1
ATOM 651 O O . ILE A 1 83 ? 4.573 -10.535 -3.022 1.00 73.50 83 ILE A O 1
ATOM 655 N N . PRO A 1 84 ? 6.680 -10.923 -3.739 1.00 70.19 84 PRO A N 1
ATOM 656 C CA . PRO A 1 84 ? 6.757 -12.252 -3.158 1.00 70.19 84 PRO A CA 1
ATOM 657 C C . PRO A 1 84 ? 6.574 -12.192 -1.646 1.00 70.19 84 PRO A C 1
ATOM 659 O O . PRO A 1 84 ? 7.142 -11.339 -0.961 1.00 70.19 84 PRO A O 1
ATOM 662 N N . TYR A 1 85 ? 5.785 -13.125 -1.135 1.00 69.06 85 TYR A N 1
ATOM 663 C CA . TYR A 1 85 ? 5.603 -13.300 0.292 1.00 69.06 85 TYR A CA 1
ATOM 664 C C . TYR A 1 85 ? 6.942 -13.626 0.978 1.00 69.06 85 TYR A C 1
ATOM 666 O O . TYR A 1 85 ? 7.742 -14.398 0.450 1.00 69.06 85 TYR A O 1
ATOM 674 N N . SER A 1 86 ? 7.190 -13.044 2.153 1.00 75.44 86 SER A N 1
ATOM 675 C CA . SER A 1 86 ? 8.392 -13.294 2.952 1.00 75.44 86 SER A CA 1
ATOM 676 C C . SER A 1 86 ? 7.988 -13.640 4.379 1.00 75.44 86 SER A C 1
ATOM 678 O O . SER A 1 86 ? 7.648 -12.759 5.166 1.00 75.44 86 SER A O 1
ATOM 680 N N . GLU A 1 87 ? 8.066 -14.929 4.701 1.00 71.69 87 GLU A N 1
ATOM 681 C CA . GLU A 1 87 ? 7.747 -15.462 6.028 1.00 71.69 87 GLU A CA 1
ATOM 682 C C . GLU A 1 87 ? 8.633 -14.843 7.117 1.00 71.69 87 GLU A C 1
ATOM 684 O O . GLU A 1 87 ? 8.150 -14.472 8.180 1.00 71.69 87 GLU A O 1
ATOM 689 N N . GLU A 1 88 ? 9.926 -14.642 6.837 1.00 80.56 88 GLU A N 1
ATOM 690 C CA . GLU A 1 88 ? 10.847 -13.988 7.772 1.00 80.56 88 GLU A CA 1
ATOM 691 C C . GLU A 1 88 ? 10.405 -12.555 8.102 1.00 80.56 88 GLU A C 1
ATOM 693 O O . GLU A 1 88 ? 10.427 -12.153 9.268 1.00 80.56 88 GLU A O 1
ATOM 698 N N . LYS A 1 89 ? 9.993 -11.778 7.089 1.00 66.19 89 LYS A N 1
ATOM 699 C CA . LYS A 1 89 ? 9.508 -10.408 7.298 1.00 66.19 89 LYS A CA 1
ATOM 700 C C . LYS A 1 89 ? 8.183 -10.394 8.046 1.00 66.19 89 LYS A C 1
ATOM 702 O O . LYS A 1 89 ? 8.043 -9.582 8.955 1.00 66.19 89 LYS A O 1
ATOM 707 N N . GLU A 1 90 ? 7.246 -11.282 7.708 1.00 66.19 90 GLU A N 1
ATOM 708 C CA . GLU A 1 90 ? 5.999 -11.399 8.470 1.00 66.19 90 GLU A CA 1
ATOM 709 C C . GLU A 1 90 ? 6.285 -11.771 9.922 1.00 66.19 90 GLU A C 1
ATOM 711 O O . GLU A 1 90 ? 5.782 -11.106 10.819 1.00 66.19 90 GLU A O 1
ATOM 716 N N . ARG A 1 91 ? 7.150 -12.758 10.175 1.00 66.88 91 ARG A N 1
ATOM 717 C CA . ARG A 1 91 ? 7.522 -13.156 11.534 1.00 66.88 91 ARG A CA 1
ATOM 718 C C . ARG A 1 91 ? 8.148 -11.998 12.310 1.00 66.88 91 ARG A C 1
ATOM 720 O O . ARG A 1 91 ? 7.781 -11.800 13.462 1.00 66.88 91 ARG A O 1
ATOM 727 N N . LYS A 1 92 ? 9.062 -11.227 11.709 1.00 68.88 92 LYS A N 1
ATOM 728 C CA . LYS A 1 92 ? 9.654 -10.041 12.358 1.00 68.88 92 LYS A CA 1
ATOM 729 C C . LYS A 1 92 ? 8.602 -8.986 12.689 1.00 68.88 92 LYS A C 1
ATOM 731 O O . LYS A 1 92 ? 8.613 -8.468 13.796 1.00 68.88 92 LYS A O 1
ATOM 736 N N . LEU A 1 93 ? 7.688 -8.700 11.761 1.00 60.75 93 LEU A N 1
ATOM 737 C CA . LEU A 1 93 ? 6.592 -7.754 11.989 1.00 60.75 93 LEU A CA 1
ATOM 738 C C . LEU A 1 93 ? 5.632 -8.245 13.077 1.00 60.75 93 LEU A C 1
ATOM 740 O O . LEU A 1 93 ? 5.261 -7.475 13.954 1.00 60.75 93 LEU A O 1
ATOM 744 N N . ALA A 1 94 ? 5.255 -9.524 13.047 1.00 63.00 94 ALA A N 1
ATOM 745 C CA . ALA A 1 94 ? 4.373 -10.127 14.036 1.00 63.00 94 ALA A CA 1
ATOM 746 C C . ALA A 1 94 ? 5.013 -10.123 15.428 1.00 63.00 94 ALA A C 1
ATOM 748 O O . ALA A 1 94 ? 4.378 -9.697 16.386 1.00 63.00 94 ALA A O 1
ATOM 749 N N . MET A 1 95 ? 6.277 -10.545 15.542 1.00 69.19 95 MET A N 1
ATOM 750 C CA . MET A 1 95 ? 7.009 -10.492 16.809 1.00 69.19 95 MET A CA 1
ATOM 751 C C . MET A 1 95 ? 7.174 -9.057 17.309 1.00 69.19 95 MET A C 1
ATOM 753 O O . MET A 1 95 ? 6.896 -8.818 18.475 1.00 69.19 95 MET A O 1
ATOM 757 N N . GLY A 1 96 ? 7.507 -8.106 16.431 1.00 66.25 96 GLY A N 1
ATOM 758 C CA . GLY A 1 96 ? 7.571 -6.686 16.783 1.00 66.25 96 GLY A CA 1
ATOM 759 C C . GLY A 1 96 ? 6.240 -6.149 17.313 1.00 66.25 96 GLY A C 1
ATOM 760 O O . GLY A 1 96 ? 6.227 -5.476 18.334 1.00 66.25 96 GLY A O 1
ATOM 761 N N . ALA A 1 97 ? 5.113 -6.526 16.702 1.00 61.94 97 ALA A N 1
ATOM 762 C CA . ALA A 1 97 ? 3.787 -6.137 17.185 1.00 61.94 97 ALA A CA 1
ATOM 763 C C . ALA A 1 97 ? 3.459 -6.723 18.575 1.00 61.94 97 ALA A C 1
ATOM 765 O O . ALA A 1 97 ? 2.824 -6.058 19.392 1.00 61.94 97 ALA A O 1
ATOM 766 N N . PHE A 1 98 ? 3.896 -7.956 18.866 1.00 66.19 98 PHE A N 1
ATOM 767 C CA . PHE A 1 98 ? 3.742 -8.551 20.199 1.00 66.19 98 PHE A CA 1
ATOM 768 C C . PHE A 1 98 ? 4.682 -7.923 21.236 1.00 66.19 98 PHE A C 1
ATOM 770 O O . PHE A 1 98 ? 4.275 -7.733 22.380 1.00 66.19 98 PHE A O 1
ATOM 777 N N . GLU A 1 99 ? 5.916 -7.603 20.847 1.00 67.69 99 GLU A N 1
ATOM 778 C CA . GLU A 1 99 ? 6.932 -6.985 21.707 1.00 67.69 99 GLU A CA 1
ATOM 779 C C . GLU A 1 99 ? 6.606 -5.522 22.033 1.00 67.69 99 GLU A C 1
ATOM 781 O O . GLU A 1 99 ? 6.788 -5.106 23.175 1.00 67.69 99 GLU A O 1
ATOM 786 N N . GLU A 1 100 ? 6.062 -4.759 21.078 1.00 65.94 100 GLU A N 1
ATOM 787 C CA . GLU A 1 100 ? 5.582 -3.386 21.302 1.00 65.94 100 GLU A CA 1
ATOM 788 C C . GLU A 1 100 ? 4.433 -3.324 22.314 1.00 65.94 100 GLU A C 1
ATOM 790 O O . GLU A 1 100 ? 4.189 -2.272 22.904 1.00 65.94 100 GLU A O 1
ATOM 795 N N . GLY A 1 101 ? 3.692 -4.424 22.506 1.00 69.00 101 GLY A N 1
ATOM 796 C CA . GLY A 1 101 ? 2.504 -4.436 23.359 1.00 69.00 101 GLY A CA 1
ATOM 797 C C . GLY A 1 101 ? 1.438 -3.435 22.899 1.00 69.00 101 GLY A C 1
ATOM 798 O O . GLY A 1 101 ? 0.621 -2.991 23.710 1.00 69.00 101 GLY A O 1
ATOM 799 N N . ALA A 1 102 ? 1.463 -3.056 21.615 1.00 74.88 102 ALA A N 1
ATOM 800 C CA . ALA A 1 102 ? 0.537 -2.101 21.035 1.00 74.88 102 ALA A CA 1
ATOM 801 C C . ALA A 1 102 ? -0.903 -2.549 21.334 1.00 74.88 102 ALA A C 1
ATOM 803 O O . ALA A 1 102 ? -1.243 -3.719 21.137 1.00 74.88 102 ALA A O 1
ATOM 804 N N . PRO A 1 103 ? -1.785 -1.670 21.835 1.00 85.38 103 PRO A N 1
ATOM 805 C CA . PRO A 1 103 ? -3.173 -2.042 22.036 1.00 85.38 103 PRO A CA 1
ATOM 806 C C . PRO A 1 103 ? -3.790 -2.541 20.727 1.00 85.38 103 PRO A C 1
ATOM 808 O O . PRO A 1 103 ? -3.721 -1.863 19.701 1.00 85.38 103 PRO A O 1
ATOM 811 N N . HIS A 1 104 ? -4.425 -3.712 20.772 1.00 87.44 104 HIS A N 1
ATOM 812 C CA . HIS A 1 104 ? -5.139 -4.321 19.651 1.00 87.44 104 HIS A CA 1
ATOM 813 C C . HIS A 1 104 ? -6.578 -4.649 20.049 1.00 87.44 104 HIS A C 1
ATOM 815 O O . HIS A 1 104 ? -6.847 -5.072 21.175 1.00 87.44 104 HIS A O 1
ATOM 821 N N . VAL A 1 105 ? -7.513 -4.505 19.109 1.00 87.62 105 VAL A N 1
ATOM 822 C CA . VAL A 1 105 ? -8.898 -4.950 19.285 1.00 87.62 105 VAL A CA 1
ATOM 823 C C . VAL A 1 105 ? -9.415 -5.648 18.038 1.00 87.62 105 VAL A C 1
ATOM 825 O O . VAL A 1 105 ? -9.190 -5.208 16.908 1.00 87.62 105 VAL A O 1
ATOM 828 N N . VAL A 1 106 ? -10.173 -6.721 18.259 1.00 87.81 106 VAL A N 1
ATOM 829 C CA . VAL A 1 106 ? -11.002 -7.363 17.241 1.00 87.81 106 VAL A CA 1
ATOM 830 C C . VAL A 1 106 ? -12.451 -7.286 17.698 1.00 87.81 106 VAL A C 1
ATOM 832 O O . VAL A 1 106 ? -12.814 -7.785 18.760 1.00 87.81 106 VAL A O 1
ATOM 835 N N . LEU A 1 107 ? -13.283 -6.643 16.889 1.00 89.38 107 LEU A N 1
ATOM 836 C CA . LEU A 1 107 ? -14.711 -6.499 17.120 1.00 89.38 107 LEU A CA 1
ATOM 837 C C . LEU A 1 107 ? -15.480 -7.403 16.169 1.00 89.38 107 LEU A C 1
ATOM 839 O O . LEU A 1 107 ? -15.211 -7.426 14.968 1.00 89.38 107 LEU A O 1
ATOM 843 N N . LEU A 1 108 ? -16.488 -8.084 16.701 1.00 88.50 108 LEU A N 1
ATOM 844 C CA . LEU A 1 108 ? -17.425 -8.890 15.933 1.00 88.50 108 LEU A CA 1
ATOM 845 C C . LEU A 1 108 ? -18.827 -8.299 16.053 1.00 88.50 108 LEU A C 1
ATOM 847 O O . LEU A 1 108 ? -19.276 -7.930 17.136 1.00 88.50 108 LEU A O 1
ATOM 851 N N . ALA A 1 109 ? -19.527 -8.222 14.927 1.00 88.06 109 ALA A N 1
ATOM 852 C CA . ALA A 1 109 ? -20.935 -7.866 14.879 1.00 88.06 109 ALA A CA 1
ATOM 853 C C . ALA A 1 109 ? -21.760 -9.112 14.569 1.00 88.06 109 ALA A C 1
ATOM 855 O O . ALA A 1 109 ? -21.458 -9.835 13.619 1.00 88.06 109 ALA A O 1
ATOM 856 N N . PHE A 1 110 ? -22.829 -9.324 15.330 1.00 86.25 110 PHE A N 1
ATOM 857 C CA . PHE A 1 110 ? -23.666 -10.514 15.233 1.00 86.25 110 PHE A CA 1
ATOM 858 C C . PHE A 1 110 ? -25.092 -10.184 14.777 1.00 86.25 110 PHE A C 1
ATOM 860 O O . PHE A 1 110 ? -25.619 -9.101 15.038 1.00 86.25 110 PHE A O 1
ATOM 867 N N . LYS A 1 111 ? -25.727 -11.139 14.092 1.00 83.19 111 LYS A N 1
ATOM 868 C CA . LYS A 1 111 ? -27.174 -11.186 13.854 1.00 83.19 111 LYS A CA 1
ATOM 869 C C . LYS A 1 111 ? -27.694 -12.475 14.487 1.00 83.19 111 LYS A C 1
ATOM 871 O O . LYS A 1 111 ? -27.545 -13.546 13.901 1.00 83.19 111 LYS A O 1
ATOM 876 N N . GLY A 1 112 ? -28.281 -12.368 15.678 1.00 86.38 112 GLY A N 1
ATOM 877 C CA . GLY A 1 112 ? -28.478 -13.540 16.535 1.00 86.38 112 GLY A CA 1
ATOM 878 C C . GLY A 1 112 ? -27.115 -14.098 16.941 1.00 86.38 112 GLY A C 1
ATOM 879 O O . GLY A 1 112 ? -26.254 -13.331 17.353 1.00 86.38 112 GLY A O 1
ATOM 880 N N . GLU A 1 113 ? -26.892 -15.394 16.744 1.00 86.56 113 GLU A N 1
ATOM 881 C CA . GLU A 1 113 ? -25.604 -16.050 17.029 1.00 86.56 113 GLU A CA 1
ATOM 882 C C . GLU A 1 113 ? -24.633 -16.046 15.838 1.00 86.56 113 GLU A C 1
ATOM 884 O O . GLU A 1 113 ? -23.483 -16.462 15.953 1.00 86.56 113 GLU A O 1
ATOM 889 N N . VAL A 1 114 ? -25.065 -15.555 14.672 1.00 83.94 114 VAL A N 1
ATOM 890 C CA . VAL A 1 114 ? -24.251 -15.599 13.453 1.00 83.94 114 VAL A CA 1
ATOM 891 C C . VAL A 1 114 ? -23.378 -14.344 13.351 1.00 83.94 114 VAL A C 1
ATOM 893 O O . VAL A 1 114 ? -23.927 -13.236 13.308 1.00 83.94 114 VAL A O 1
ATOM 896 N N . PRO A 1 115 ? -22.041 -14.467 13.238 1.00 85.50 115 PRO A N 1
ATOM 897 C CA . PRO A 1 115 ? -21.173 -13.327 12.981 1.00 85.50 115 PRO A CA 1
ATOM 898 C C . PRO A 1 115 ? -21.394 -12.813 11.554 1.00 85.50 115 PRO A C 1
ATOM 900 O O . PRO A 1 115 ? -21.287 -13.537 10.564 1.00 85.50 115 PRO A O 1
ATOM 903 N N . VAL A 1 116 ? -21.721 -11.530 11.440 1.00 88.44 116 VAL A N 1
ATOM 904 C CA . VAL A 1 116 ? -22.041 -10.855 10.174 1.00 88.44 116 VAL A CA 1
ATOM 905 C C . VAL A 1 116 ? -21.143 -9.658 9.887 1.00 88.44 116 VAL A C 1
ATOM 907 O O . VAL A 1 116 ? -21.262 -9.060 8.818 1.00 88.44 116 VAL A O 1
ATOM 910 N N . GLY A 1 117 ? -20.234 -9.303 10.790 1.00 86.31 117 GLY A N 1
ATOM 911 C CA . GLY A 1 117 ? -19.226 -8.280 10.553 1.00 86.31 117 GLY A CA 1
ATOM 912 C C . GLY A 1 117 ? -18.031 -8.434 11.479 1.00 86.31 117 GLY A C 1
ATOM 913 O O . GLY A 1 117 ? -18.150 -9.005 12.559 1.00 86.31 117 GLY A O 1
ATOM 914 N N . LEU A 1 118 ? -16.891 -7.925 11.032 1.00 91.19 118 LEU A N 1
ATOM 915 C CA . LEU A 1 118 ? -15.635 -7.938 11.767 1.00 91.19 118 LEU A CA 1
ATOM 916 C C . LEU A 1 118 ? -14.915 -6.615 11.544 1.00 91.19 118 LEU A C 1
ATOM 918 O O . LEU A 1 118 ? -14.925 -6.092 10.426 1.00 91.19 118 LEU A O 1
ATOM 922 N N . ALA A 1 119 ? -14.256 -6.111 12.579 1.00 89.56 119 ALA A N 1
ATOM 923 C CA . ALA A 1 119 ? -13.275 -5.052 12.430 1.00 89.56 119 ALA A CA 1
ATOM 924 C C . ALA A 1 119 ? -12.060 -5.301 13.330 1.00 89.56 119 ALA A C 1
ATOM 926 O O . ALA A 1 119 ? -12.221 -5.721 14.472 1.00 89.56 119 ALA A O 1
ATOM 927 N N . ALA A 1 120 ? -10.863 -5.058 12.807 1.00 88.81 120 ALA A N 1
ATOM 928 C CA . ALA A 1 120 ? -9.601 -5.162 13.528 1.00 88.81 120 ALA A CA 1
ATOM 929 C C . ALA A 1 120 ? -8.904 -3.800 13.507 1.00 88.81 120 ALA A C 1
ATOM 931 O O . ALA A 1 120 ? -8.884 -3.136 12.463 1.00 88.81 120 ALA A O 1
ATOM 932 N N . CYS A 1 121 ? -8.394 -3.384 14.664 1.00 91.06 121 CYS A N 1
ATOM 933 C CA . CYS A 1 121 ? -7.695 -2.117 14.834 1.00 91.06 121 CYS A CA 1
ATOM 934 C C . CYS A 1 121 ? -6.526 -2.271 15.816 1.00 91.06 121 CYS A C 1
ATOM 936 O O . CYS A 1 121 ? -6.605 -3.064 16.757 1.00 91.06 121 CYS A O 1
ATOM 938 N N . SER A 1 122 ? -5.456 -1.504 15.607 1.00 90.50 122 SER A N 1
ATOM 939 C CA . SER A 1 122 ? -4.364 -1.326 16.572 1.00 90.50 122 SER A CA 1
ATOM 940 C C . SER A 1 122 ? -4.099 0.147 16.834 1.00 90.50 122 SER A C 1
ATOM 942 O O . SER A 1 122 ? -4.386 0.970 15.968 1.00 90.50 122 SER A O 1
ATOM 944 N N . VAL A 1 123 ? -3.518 0.472 17.987 1.00 90.81 123 VAL A N 1
ATOM 945 C CA . VAL A 1 123 ? -3.002 1.814 18.290 1.00 90.81 123 VAL A CA 1
ATOM 946 C C . VAL A 1 123 ? -1.504 1.728 18.512 1.00 90.81 123 VAL A C 1
ATOM 948 O O . VAL A 1 123 ? -1.056 0.967 19.362 1.00 90.81 123 VAL A O 1
ATOM 951 N N . GLY A 1 124 ? -0.740 2.524 17.776 1.00 86.06 124 GLY A N 1
ATOM 952 C CA . GLY A 1 124 ? 0.715 2.590 17.898 1.00 86.06 124 GLY A CA 1
ATOM 953 C C . GLY A 1 124 ? 1.225 4.001 17.645 1.00 86.06 124 GLY A C 1
ATOM 954 O O . GLY A 1 124 ? 0.468 4.855 17.175 1.00 86.06 124 GLY A O 1
ATOM 955 N N . GLU A 1 125 ? 2.489 4.244 17.981 1.00 82.81 125 GLU A N 1
ATOM 956 C CA . GLU A 1 125 ? 3.159 5.495 17.631 1.00 82.81 125 GLU A CA 1
ATOM 957 C C . GLU A 1 125 ? 3.346 5.578 16.111 1.00 82.81 125 GLU A C 1
ATOM 959 O O . GLU A 1 125 ? 3.627 4.588 15.429 1.00 82.81 125 GLU A O 1
ATOM 964 N N . TYR A 1 126 ? 3.130 6.762 15.553 1.00 76.19 126 TYR A N 1
ATOM 965 C CA . TYR A 1 126 ? 3.272 6.982 14.132 1.00 76.19 126 TYR A CA 1
ATOM 966 C C . TYR A 1 126 ? 4.745 7.096 13.767 1.00 76.19 126 TYR A C 1
ATOM 968 O O . TYR A 1 126 ? 5.455 7.954 14.272 1.00 76.19 126 TYR A O 1
ATOM 976 N N . HIS A 1 127 ? 5.197 6.290 12.809 1.00 68.94 127 HIS A N 1
ATOM 977 C CA . HIS A 1 127 ? 6.618 6.167 12.471 1.00 68.94 127 HIS A CA 1
ATOM 978 C C . HIS A 1 127 ? 7.321 7.485 12.078 1.00 68.94 127 HIS A C 1
ATOM 980 O O . HIS A 1 127 ? 8.546 7.541 12.052 1.00 68.94 127 HIS A O 1
ATOM 986 N N . THR A 1 128 ? 6.576 8.530 11.701 1.00 71.56 128 THR A N 1
ATOM 987 C CA . THR A 1 128 ? 7.116 9.849 11.314 1.00 71.56 128 THR A CA 1
ATOM 988 C C . THR A 1 128 ? 6.837 10.960 12.325 1.00 71.56 128 THR A C 1
ATOM 990 O O . THR A 1 128 ? 7.264 12.085 12.084 1.00 71.56 128 THR A O 1
ATOM 993 N N . GLY A 1 129 ? 6.110 10.696 13.413 1.00 66.88 129 GLY A N 1
ATOM 994 C CA . GLY A 1 129 ? 5.756 11.706 14.412 1.00 66.88 129 GLY A CA 1
ATOM 995 C C . GLY A 1 129 ? 6.065 11.227 15.824 1.00 66.88 129 GLY A C 1
ATOM 996 O O . GLY A 1 129 ? 5.641 10.145 16.202 1.00 66.88 129 GLY A O 1
ATOM 997 N N . THR A 1 130 ? 6.768 12.044 16.604 1.00 73.19 130 THR A N 1
ATOM 998 C CA . THR A 1 130 ? 6.994 11.788 18.034 1.00 73.19 130 THR A CA 1
ATOM 999 C C . THR A 1 130 ? 5.710 12.040 18.816 1.00 73.19 130 THR A C 1
ATOM 1001 O O . THR A 1 130 ? 5.039 13.044 18.571 1.00 73.19 130 THR A O 1
ATOM 1004 N N . ASP A 1 131 ? 5.366 11.145 19.743 1.00 74.56 13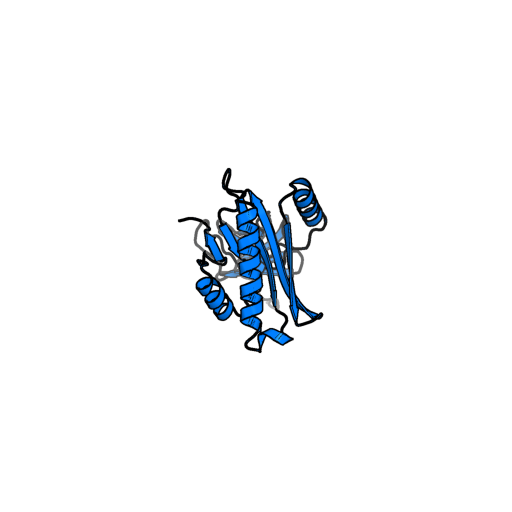1 ASP A N 1
ATOM 1005 C CA . ASP A 1 131 ? 4.191 11.255 20.626 1.00 74.56 131 ASP A CA 1
ATOM 1006 C C . ASP A 1 131 ? 2.834 11.281 19.893 1.00 74.56 131 ASP A C 1
ATOM 1008 O O . ASP A 1 131 ? 1.795 11.606 20.477 1.00 74.56 131 ASP A O 1
ATOM 1012 N N . VAL A 1 132 ? 2.800 10.910 18.609 1.00 81.62 132 VAL A N 1
ATOM 1013 C CA . VAL A 1 132 ? 1.560 10.797 17.832 1.00 81.62 132 VAL A CA 1
ATOM 1014 C C . VAL A 1 132 ? 1.125 9.341 17.809 1.00 81.62 132 VAL A C 1
ATOM 1016 O O . VAL A 1 132 ? 1.751 8.510 17.164 1.00 81.62 132 VAL A O 1
ATOM 1019 N N . ARG A 1 133 ? 0.022 9.019 18.479 1.00 87.75 133 ARG A N 1
ATOM 1020 C CA . ARG A 1 133 ? -0.605 7.698 18.482 1.00 87.75 133 ARG A CA 1
ATOM 1021 C C . ARG A 1 133 ? -1.747 7.647 17.476 1.00 87.75 133 ARG A C 1
ATOM 1023 O O . ARG A 1 133 ? -2.728 8.384 17.561 1.00 87.75 133 ARG A O 1
ATOM 1030 N N . ILE A 1 134 ? -1.654 6.718 16.536 1.00 90.00 134 ILE A N 1
ATOM 1031 C CA . ILE A 1 134 ? -2.657 6.540 15.485 1.00 90.00 134 ILE A CA 1
ATOM 1032 C C . ILE A 1 134 ? -3.338 5.195 15.658 1.00 90.00 134 ILE A C 1
ATOM 1034 O O . ILE A 1 134 ? -2.687 4.155 15.780 1.00 90.00 134 ILE A O 1
ATOM 1038 N N . ALA A 1 135 ? -4.667 5.209 15.612 1.00 93.00 135 ALA A N 1
ATOM 1039 C CA . ALA A 1 135 ? -5.462 4.001 15.514 1.00 93.00 135 ALA A CA 1
ATOM 1040 C C . ALA A 1 135 ? -5.579 3.568 14.048 1.00 93.00 135 ALA A C 1
ATOM 1042 O O . ALA A 1 135 ? -6.275 4.199 13.256 1.00 93.00 135 ALA A O 1
ATOM 1043 N N . SER A 1 136 ? -4.934 2.470 13.674 1.00 91.19 136 SER A N 1
ATOM 1044 C CA . SER A 1 136 ? -4.966 1.942 12.308 1.00 91.19 136 SER A CA 1
ATOM 1045 C C . SER A 1 136 ? -5.975 0.807 12.195 1.00 91.19 136 SER A C 1
ATOM 1047 O O . SER A 1 136 ? -5.844 -0.220 12.861 1.00 91.19 136 SER A O 1
ATOM 1049 N N . ILE A 1 137 ? -6.999 0.969 11.353 1.00 91.12 137 ILE A N 1
ATOM 1050 C CA . ILE A 1 137 ? -7.954 -0.100 11.033 1.00 91.12 137 ILE A CA 1
ATOM 1051 C C . ILE A 1 137 ? -7.335 -0.990 9.953 1.00 91.12 137 ILE A C 1
ATOM 1053 O O . ILE A 1 137 ? -7.335 -0.625 8.774 1.00 91.12 137 ILE A O 1
ATOM 1057 N N . GLN A 1 138 ? -6.848 -2.176 10.330 1.00 87.31 138 GLN A N 1
ATOM 1058 C CA . GLN A 1 138 ? -6.290 -3.134 9.365 1.00 87.31 138 GLN A CA 1
ATOM 1059 C C . GLN A 1 138 ? -7.382 -3.771 8.505 1.00 87.31 138 GLN A C 1
ATOM 1061 O O . GLN A 1 138 ? -7.171 -4.078 7.332 1.00 87.31 138 GLN A O 1
ATOM 1066 N N . ASN A 1 139 ? -8.558 -4.005 9.091 1.00 84.31 139 ASN A N 1
ATOM 1067 C CA . ASN A 1 139 ? -9.657 -4.666 8.405 1.00 84.31 139 ASN A CA 1
ATOM 1068 C C . ASN A 1 139 ? -11.001 -4.184 8.944 1.00 84.31 139 ASN A C 1
ATOM 1070 O O . ASN A 1 139 ? -11.209 -4.107 10.151 1.00 84.31 139 ASN A O 1
ATOM 1074 N N . ILE A 1 140 ? -11.943 -3.936 8.040 1.00 87.81 140 ILE A N 1
ATOM 1075 C CA . ILE A 1 140 ? -13.359 -3.838 8.368 1.00 87.81 140 ILE A CA 1
ATOM 1076 C C . ILE A 1 140 ? -14.174 -4.504 7.266 1.00 87.81 140 ILE A C 1
ATOM 1078 O O . ILE A 1 140 ? -14.063 -4.184 6.079 1.00 87.81 140 ILE A O 1
ATOM 1082 N N . SER A 1 141 ? -15.018 -5.450 7.657 1.00 86.44 141 SER A N 1
ATOM 1083 C CA . SER A 1 141 ? -15.805 -6.233 6.720 1.00 86.44 141 SER A CA 1
ATOM 1084 C C . SER A 1 141 ? -17.201 -6.510 7.258 1.00 86.44 141 SER A C 1
ATOM 1086 O O . SER A 1 141 ? -17.442 -6.623 8.457 1.00 86.44 141 SER A O 1
ATOM 1088 N N . VAL A 1 142 ? -18.147 -6.611 6.330 1.00 87.19 142 VAL A N 1
ATOM 1089 C CA . VAL A 1 142 ? -19.534 -6.982 6.609 1.00 87.19 142 VAL A CA 1
ATOM 1090 C C . VAL A 1 142 ? -19.899 -8.116 5.665 1.00 87.19 142 VAL A C 1
ATOM 1092 O O . VAL A 1 142 ? -19.557 -8.071 4.482 1.00 87.19 142 VAL A O 1
ATOM 1095 N N . SER A 1 143 ? -20.583 -9.148 6.140 1.00 83.81 143 SER A N 1
ATOM 1096 C CA . SER A 1 143 ? -20.991 -10.284 5.315 1.00 83.81 143 SER A CA 1
ATOM 1097 C C . SER A 1 143 ? -21.902 -9.843 4.166 1.00 83.81 143 SER A C 1
ATOM 1099 O O . SER A 1 143 ? -22.700 -8.908 4.289 1.00 83.81 143 SER A O 1
ATOM 1101 N N . ARG A 1 144 ? -21.782 -10.506 3.008 1.00 79.44 144 ARG A N 1
ATOM 1102 C CA . ARG A 1 144 ? -22.646 -10.225 1.848 1.00 79.44 144 ARG A CA 1
ATOM 1103 C C . ARG A 1 144 ? -24.123 -10.471 2.168 1.00 79.44 144 ARG A C 1
ATOM 1105 O O . ARG A 1 144 ? -24.955 -9.714 1.680 1.00 79.44 144 ARG A O 1
ATOM 1112 N N . SER A 1 145 ? -24.423 -11.440 3.037 1.00 77.88 145 SER A N 1
ATOM 1113 C CA . SER A 1 145 ? -25.790 -11.822 3.422 1.00 77.88 145 SER A CA 1
ATOM 1114 C C . SER A 1 145 ? -26.591 -10.693 4.077 1.00 77.88 145 SER A C 1
ATOM 1116 O O . SER A 1 145 ? -27.814 -10.684 3.995 1.00 77.88 145 SER A O 1
ATOM 1118 N N . VAL A 1 146 ? -25.917 -9.720 4.701 1.00 80.62 146 VAL A N 1
ATOM 1119 C CA . VAL A 1 146 ? -26.564 -8.553 5.327 1.00 80.62 146 VAL A CA 1
ATOM 1120 C C . VAL A 1 146 ? -26.281 -7.238 4.593 1.00 80.62 146 VAL A C 1
ATOM 1122 O O . VAL A 1 146 ? -26.955 -6.243 4.848 1.00 80.62 146 VAL A O 1
ATOM 1125 N N . ARG A 1 147 ? -25.318 -7.211 3.657 1.00 72.31 147 ARG A N 1
ATOM 1126 C CA . ARG A 1 147 ? -24.917 -6.008 2.894 1.00 72.31 147 ARG A CA 1
ATOM 1127 C C . ARG A 1 147 ? -25.976 -5.494 1.917 1.00 72.31 147 ARG A C 1
ATOM 1129 O O . ARG A 1 147 ? -25.948 -4.297 1.606 1.00 72.31 147 ARG A O 1
ATOM 1136 N N . SER A 1 148 ? -26.821 -6.386 1.399 1.00 63.22 148 SER A N 1
ATOM 1137 C CA . SER A 1 148 ? -27.923 -6.088 0.469 1.00 63.22 148 SER A CA 1
ATOM 1138 C C . SER A 1 148 ? -29.187 -5.591 1.176 1.00 63.22 148 SER A C 1
ATOM 1140 O O . SER A 1 148 ? -30.032 -4.973 0.540 1.00 63.22 148 SER A O 1
ATOM 1142 N N . ALA A 1 149 ? -29.299 -5.809 2.488 1.00 63.03 149 ALA A N 1
ATOM 1143 C CA . ALA A 1 149 ? -30.397 -5.313 3.309 1.00 63.03 149 ALA A CA 1
ATOM 1144 C C . ALA A 1 149 ? -30.060 -3.948 3.940 1.00 63.03 149 ALA A C 1
ATOM 1146 O O . ALA A 1 149 ? -28.890 -3.602 4.127 1.00 63.03 149 ALA A O 1
ATOM 1147 N N . LEU A 1 150 ? -31.088 -3.206 4.376 1.00 62.19 150 LEU A N 1
ATOM 1148 C CA . LEU A 1 150 ? -30.964 -1.946 5.137 1.00 62.19 150 LEU A CA 1
ATOM 1149 C C . LEU A 1 150 ? -30.044 -2.060 6.380 1.00 62.19 150 LEU A C 1
ATOM 1151 O O . LEU A 1 150 ? -29.511 -1.059 6.856 1.00 62.19 150 LEU A O 1
ATOM 1155 N N . GLY A 1 151 ? -29.818 -3.277 6.890 1.00 67.62 151 GLY A N 1
ATOM 1156 C CA . GLY A 1 151 ? -28.963 -3.554 8.048 1.00 67.62 151 GLY A CA 1
ATOM 1157 C C . GLY A 1 151 ? -27.452 -3.485 7.788 1.00 67.62 151 GLY A C 1
ATOM 1158 O O . GLY A 1 151 ? -26.704 -3.171 8.710 1.00 67.62 151 GLY A O 1
ATOM 1159 N N . GLY A 1 152 ? -26.972 -3.708 6.560 1.00 71.62 152 GLY A N 1
ATOM 1160 C CA . GLY A 1 152 ? -25.529 -3.798 6.289 1.00 71.62 152 GLY A CA 1
ATOM 1161 C C . GLY A 1 152 ? -24.759 -2.502 6.558 1.00 71.62 152 GLY A C 1
ATOM 1162 O O . GLY A 1 152 ? -23.635 -2.536 7.055 1.00 71.62 152 GLY A O 1
ATOM 1163 N N . GLY A 1 153 ? -25.384 -1.350 6.286 1.00 80.19 153 GLY A N 1
ATOM 1164 C CA . GLY A 1 153 ? -24.816 -0.042 6.629 1.00 80.19 153 GLY A CA 1
ATOM 1165 C C . GLY A 1 153 ? -24.756 0.200 8.139 1.00 80.19 153 GLY A C 1
ATOM 1166 O O . GLY A 1 153 ? -23.787 0.780 8.618 1.00 80.19 153 GLY A O 1
ATOM 1167 N N . ARG A 1 154 ? -25.746 -0.297 8.896 1.00 85.75 154 ARG A N 1
ATOM 1168 C CA . ARG A 1 154 ? -25.768 -0.198 10.365 1.00 85.75 154 ARG A CA 1
ATOM 1169 C C . ARG A 1 154 ? -24.669 -1.041 11.004 1.00 85.75 154 ARG A C 1
ATOM 1171 O O . ARG A 1 154 ? -24.044 -0.574 11.945 1.00 85.75 154 ARG A O 1
ATOM 1178 N N . VAL A 1 155 ? -24.401 -2.235 10.470 1.00 88.62 155 VAL A N 1
ATOM 1179 C CA . VAL A 1 155 ? -23.300 -3.090 10.946 1.00 88.62 155 VAL A CA 1
ATOM 1180 C C . VAL A 1 155 ? -21.953 -2.390 10.763 1.00 88.62 155 VAL A C 1
ATOM 1182 O O . VAL A 1 155 ? -21.198 -2.269 11.722 1.00 88.62 155 VAL A O 1
ATOM 1185 N N . ALA A 1 156 ? -21.674 -1.872 9.560 1.00 87.75 156 ALA A N 1
ATOM 1186 C CA . ALA A 1 156 ? -20.434 -1.139 9.301 1.00 87.75 156 ALA A CA 1
ATOM 1187 C C . ALA A 1 156 ? -20.303 0.094 10.211 1.00 87.75 156 ALA A C 1
ATOM 1189 O O . ALA A 1 156 ? -19.259 0.298 10.822 1.00 87.75 156 ALA A O 1
ATOM 1190 N N . LEU A 1 157 ? -21.377 0.878 10.350 1.00 89.69 157 LEU A N 1
ATOM 1191 C CA . LEU A 1 157 ? -21.404 2.054 11.217 1.00 89.69 157 LEU A CA 1
ATOM 1192 C C . LEU A 1 157 ? -21.142 1.697 12.686 1.00 89.69 157 LEU A C 1
ATOM 1194 O O . LEU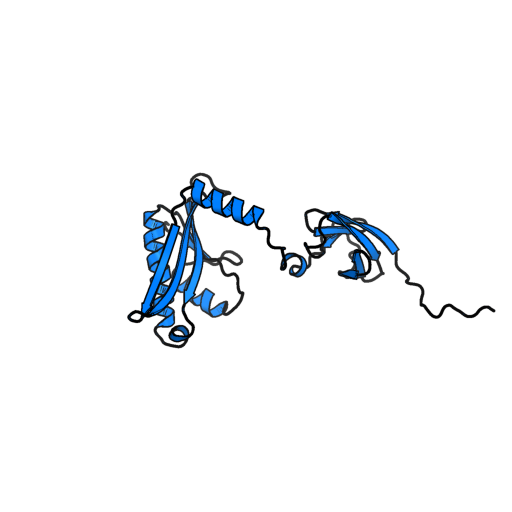 A 1 157 ? -20.336 2.356 13.333 1.00 89.69 157 LEU A O 1
ATOM 1198 N N . GLY A 1 158 ? -21.794 0.653 13.203 1.00 92.19 158 GLY A N 1
ATOM 1199 C CA . GLY A 1 158 ? -21.624 0.209 14.585 1.00 92.19 158 GLY A CA 1
ATOM 1200 C C . GLY A 1 158 ? -20.198 -0.256 14.876 1.00 92.19 158 GLY A C 1
ATOM 1201 O O . GLY A 1 158 ? -19.634 0.122 15.900 1.00 92.19 158 GLY A O 1
ATOM 1202 N N . LEU A 1 159 ? -19.589 -1.003 13.947 1.00 92.38 159 LEU A N 1
ATOM 1203 C CA . LEU A 1 159 ? -18.182 -1.404 14.036 1.00 92.38 159 LEU A CA 1
ATOM 1204 C C . LEU A 1 159 ? -17.249 -0.187 14.046 1.00 92.38 159 LEU A C 1
ATOM 1206 O O . LEU A 1 159 ? -16.382 -0.098 14.911 1.00 92.38 159 LEU A O 1
ATOM 1210 N N . MET A 1 160 ? -17.453 0.777 13.140 1.00 93.12 160 MET A N 1
ATOM 1211 C CA . MET A 1 160 ? -16.641 2.000 13.100 1.00 93.12 160 MET A CA 1
ATOM 1212 C C . MET A 1 160 ? -16.776 2.815 14.390 1.00 93.12 160 MET A C 1
ATOM 1214 O O . MET A 1 160 ? -15.772 3.210 14.965 1.00 93.12 160 MET A O 1
ATOM 1218 N N . GLN A 1 161 ? -17.996 3.005 14.897 1.00 93.12 161 GLN A N 1
ATOM 1219 C CA . GLN A 1 161 ? -18.235 3.721 16.155 1.00 93.12 161 GLN A CA 1
ATOM 1220 C C . GLN A 1 161 ? -17.602 3.022 17.362 1.00 93.12 161 GLN A C 1
ATOM 1222 O O . GLN A 1 161 ? -17.108 3.685 18.272 1.00 93.12 161 GLN A O 1
ATOM 1227 N N . ALA A 1 162 ? -17.630 1.691 17.395 1.00 93.62 162 ALA A N 1
ATOM 1228 C CA . ALA A 1 162 ? -16.995 0.927 18.458 1.00 93.62 162 ALA A CA 1
ATOM 1229 C C . ALA A 1 162 ? -15.464 1.043 18.398 1.00 93.62 162 ALA A C 1
ATOM 1231 O O . ALA A 1 162 ? -14.853 1.271 19.441 1.00 93.62 162 ALA A O 1
ATOM 1232 N N . ILE A 1 163 ? -14.868 1.011 17.198 1.00 94.50 163 ILE A N 1
ATOM 1233 C CA . ILE A 1 163 ? -13.444 1.327 17.008 1.00 94.50 163 ILE A CA 1
ATOM 1234 C C . ILE A 1 163 ? -13.142 2.738 17.493 1.00 94.50 163 ILE A C 1
ATOM 1236 O O . ILE A 1 163 ? -12.193 2.914 18.240 1.00 94.50 163 ILE A O 1
ATOM 1240 N N . HIS A 1 164 ? -13.948 3.738 17.125 1.00 94.38 164 HIS A N 1
ATOM 1241 C CA . HIS A 1 164 ? -13.716 5.124 17.545 1.00 94.38 164 HIS A CA 1
ATOM 1242 C C . HIS A 1 164 ? -13.694 5.268 19.065 1.00 94.38 164 HIS A C 1
ATOM 1244 O O . HIS A 1 164 ? -12.814 5.931 19.601 1.00 94.38 164 HIS A O 1
ATOM 1250 N N . ARG A 1 165 ? -14.639 4.628 19.766 1.00 94.75 165 ARG A N 1
ATOM 1251 C CA . ARG A 1 165 ? -14.671 4.635 21.236 1.00 94.75 165 ARG A CA 1
ATOM 1252 C C . ARG A 1 165 ? -13.445 3.959 21.835 1.00 94.75 165 ARG A C 1
ATOM 1254 O O . ARG A 1 165 ? -12.857 4.502 22.762 1.00 94.75 165 ARG A O 1
ATOM 1261 N N . TRP A 1 166 ? -13.074 2.793 21.311 1.00 95.00 166 TRP A N 1
ATOM 1262 C CA . TRP A 1 166 ? -11.907 2.064 21.792 1.00 95.00 166 TRP A CA 1
ATOM 1263 C C . TRP A 1 166 ? -10.608 2.838 21.527 1.00 95.00 166 TRP A C 1
ATOM 1265 O O . TRP A 1 166 ? -9.835 3.035 22.452 1.00 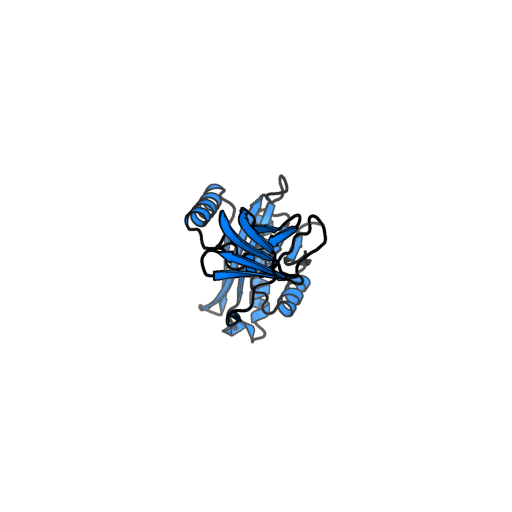95.00 166 TRP A O 1
ATOM 1275 N N . ALA A 1 167 ? -10.418 3.365 20.317 1.00 94.25 167 ALA A N 1
ATOM 1276 C CA . ALA A 1 167 ? -9.257 4.164 19.931 1.00 94.25 167 ALA A CA 1
ATOM 1277 C C . ALA A 1 167 ? -9.104 5.421 20.797 1.00 94.25 167 ALA A C 1
ATOM 1279 O O . ALA A 1 167 ? -8.008 5.707 21.270 1.00 94.25 167 ALA A O 1
ATOM 1280 N N . LYS A 1 168 ? -10.210 6.118 21.089 1.00 93.75 168 LYS A N 1
ATOM 1281 C CA . LYS A 1 168 ? -10.203 7.253 22.020 1.00 93.75 168 LYS A CA 1
ATOM 1282 C C . LYS A 1 168 ? -9.782 6.837 23.434 1.00 93.75 168 LYS A C 1
ATOM 1284 O O . LYS A 1 168 ? -9.051 7.570 24.086 1.00 93.75 168 LYS A O 1
ATOM 1289 N N . ALA A 1 169 ? -10.215 5.665 23.904 1.00 93.25 169 ALA A N 1
ATOM 1290 C CA . ALA A 1 169 ? -9.799 5.122 25.201 1.00 93.25 169 ALA A CA 1
ATOM 1291 C C . ALA A 1 169 ? -8.324 4.677 25.234 1.00 93.25 169 ALA A C 1
ATOM 1293 O O . ALA A 1 169 ? -7.772 4.515 26.314 1.00 93.25 169 ALA A O 1
ATOM 1294 N N . GLN A 1 170 ? -7.700 4.485 24.069 1.00 92.06 170 GLN A N 1
ATOM 1295 C CA . GLN A 1 170 ? -6.262 4.239 23.913 1.00 92.06 170 GLN A CA 1
ATOM 1296 C C . GLN A 1 170 ? -5.469 5.526 23.624 1.00 92.06 170 GLN A C 1
ATOM 1298 O O . GLN A 1 170 ? -4.311 5.443 23.223 1.00 92.06 170 GLN A O 1
ATOM 1303 N N . GLU A 1 171 ? -6.097 6.698 23.788 1.00 91.62 171 GLU A N 1
ATOM 1304 C CA . GLU A 1 171 ? -5.477 8.016 23.593 1.00 91.62 171 GLU A CA 1
ATOM 1305 C C . GLU A 1 171 ? -4.916 8.237 22.178 1.00 91.62 171 GLU A C 1
ATOM 1307 O O . GLU A 1 171 ? -3.977 9.003 21.983 1.00 91.62 171 GLU A O 1
ATOM 1312 N N . ALA A 1 172 ? -5.499 7.584 21.168 1.00 92.31 172 ALA A N 1
ATOM 1313 C CA . ALA A 1 172 ? -5.159 7.876 19.782 1.00 92.31 172 ALA A CA 1
ATOM 1314 C C . ALA A 1 172 ? -5.616 9.297 19.406 1.00 92.31 172 ALA A C 1
ATOM 1316 O O . ALA A 1 172 ? -6.744 9.686 19.721 1.00 92.31 172 ALA A O 1
ATOM 1317 N N . GLN A 1 173 ? -4.780 10.051 18.690 1.00 92.00 173 GLN A N 1
ATOM 1318 C CA . GLN A 1 173 ? -5.126 11.372 18.148 1.00 92.00 173 GLN A CA 1
ATOM 1319 C C . GLN A 1 173 ? -6.007 11.271 16.896 1.00 92.00 173 GLN A C 1
ATOM 1321 O O . GLN A 1 173 ? -6.845 12.141 16.640 1.00 92.00 173 GLN A O 1
ATOM 1326 N N . GLU A 1 174 ? -5.864 10.185 16.138 1.00 91.19 174 GLU A N 1
ATOM 1327 C CA . GLU A 1 174 ? -6.620 9.955 14.911 1.00 91.19 174 GLU A CA 1
ATOM 1328 C C . GLU A 1 174 ? -6.893 8.473 14.640 1.00 91.19 174 GLU A C 1
ATOM 1330 O O . GLU A 1 174 ? -6.244 7.577 15.188 1.00 91.19 174 GLU A O 1
ATOM 1335 N N . VAL A 1 175 ? -7.876 8.219 13.771 1.00 93.06 175 VAL A N 1
ATOM 1336 C CA . VAL A 1 175 ? -8.174 6.885 13.238 1.00 93.06 175 VAL A CA 1
ATOM 1337 C C . VAL A 1 175 ? -7.970 6.861 11.733 1.00 93.06 175 VAL A C 1
ATOM 1339 O O . VAL A 1 175 ? -8.684 7.544 10.996 1.00 93.06 175 VAL A O 1
ATOM 1342 N N . ALA A 1 176 ? -7.076 5.993 11.277 1.00 91.19 176 ALA A N 1
ATOM 1343 C CA . ALA A 1 176 ? -6.824 5.720 9.874 1.00 91.19 176 ALA A CA 1
ATOM 1344 C C . ALA A 1 176 ? -7.636 4.506 9.391 1.00 91.19 176 ALA A C 1
ATOM 1346 O O . ALA A 1 176 ? -7.666 3.442 10.014 1.00 91.19 176 ALA A O 1
ATOM 1347 N N . LEU A 1 177 ? -8.307 4.662 8.251 1.00 89.56 177 LEU A N 1
ATOM 1348 C CA . LEU A 1 177 ? -9.017 3.607 7.533 1.00 89.56 177 LEU A CA 1
ATOM 1349 C C . LEU A 1 177 ? -8.384 3.412 6.151 1.00 89.56 177 LEU A C 1
ATOM 1351 O O . LEU A 1 177 ? -8.397 4.314 5.309 1.00 89.56 177 LEU A O 1
ATOM 1355 N N . HIS A 1 178 ? -7.921 2.190 5.889 1.00 82.69 178 HIS A N 1
ATOM 1356 C CA . HIS A 1 178 ? -7.256 1.826 4.639 1.00 82.69 178 HIS A CA 1
ATOM 1357 C C . HIS A 1 178 ? -8.185 1.047 3.701 1.00 82.69 178 HIS A C 1
ATOM 1359 O O . HIS A 1 178 ? -8.909 0.136 4.107 1.00 82.69 178 HIS A O 1
ATOM 1365 N N . GLY A 1 179 ? -8.171 1.394 2.413 1.00 75.00 179 GLY A N 1
ATOM 1366 C CA . GLY A 1 179 ? -8.944 0.702 1.382 1.00 75.00 179 GLY A CA 1
ATOM 1367 C C . GLY A 1 179 ? -8.053 -0.057 0.404 1.00 75.00 179 GLY A C 1
ATOM 1368 O O . GLY A 1 179 ? -7.523 0.549 -0.515 1.00 75.00 179 GLY A O 1
ATOM 1369 N N . THR A 1 180 ? -7.957 -1.383 0.520 1.00 68.69 180 THR A N 1
ATOM 1370 C CA . THR A 1 180 ? -6.968 -2.181 -0.240 1.00 68.69 180 THR A CA 1
ATOM 1371 C C . THR A 1 180 ? -7.490 -2.828 -1.529 1.00 68.69 180 THR A C 1
ATOM 1373 O O . THR A 1 180 ? -6.708 -3.180 -2.404 1.00 68.69 180 THR A O 1
ATOM 1376 N N . SER A 1 181 ? -8.808 -2.994 -1.691 1.00 67.31 181 SER A N 1
ATOM 1377 C CA . SER A 1 181 ? -9.370 -3.816 -2.781 1.00 67.31 181 SER A CA 1
ATOM 1378 C C . SER A 1 181 ? -9.846 -3.046 -4.016 1.00 67.31 181 SER A C 1
ATOM 1380 O O . SER A 1 181 ? -10.230 -3.671 -4.998 1.00 67.31 181 SER A O 1
ATOM 1382 N N . GLY A 1 182 ? -9.920 -1.709 -3.975 1.00 66.19 182 GLY A N 1
ATOM 1383 C CA . GLY A 1 182 ? -10.504 -0.883 -5.052 1.00 66.19 182 GLY A CA 1
ATOM 1384 C C . GLY A 1 182 ? -12.016 -1.085 -5.303 1.00 66.19 182 GLY A C 1
ATOM 1385 O O . GLY A 1 182 ? -12.672 -0.232 -5.895 1.00 66.19 182 GLY A O 1
ATOM 1386 N N . VAL A 1 183 ? -12.617 -2.163 -4.789 1.00 72.31 183 VAL A N 1
ATOM 1387 C CA . VAL A 1 183 ? -14.027 -2.516 -5.001 1.00 72.31 183 VAL A CA 1
ATOM 1388 C C . VAL A 1 183 ? -14.961 -1.604 -4.205 1.00 72.31 183 VAL A C 1
ATOM 1390 O O . VAL A 1 183 ? -14.806 -1.424 -2.994 1.00 72.31 183 VAL A O 1
ATOM 1393 N N . GLY A 1 184 ? -15.991 -1.075 -4.873 1.00 73.62 184 GLY A N 1
ATOM 1394 C CA . GLY A 1 184 ? -17.054 -0.300 -4.225 1.00 73.62 184 GLY A CA 1
ATOM 1395 C C . GLY A 1 184 ? -16.585 1.040 -3.649 1.00 73.62 184 GLY A C 1
ATOM 1396 O O . GLY A 1 184 ? -17.155 1.503 -2.659 1.00 73.62 184 GLY A O 1
ATOM 1397 N N . LEU A 1 185 ? -15.560 1.650 -4.256 1.00 79.62 185 LEU A N 1
ATOM 1398 C CA . LEU A 1 185 ? -14.902 2.871 -3.778 1.00 79.62 185 LEU A CA 1
ATOM 1399 C C . LEU A 1 185 ? -15.890 4.010 -3.488 1.00 79.62 185 LEU A C 1
ATOM 1401 O O . LEU A 1 185 ? -15.854 4.588 -2.408 1.00 79.62 185 LEU A O 1
ATOM 1405 N N . GLN A 1 186 ? -16.841 4.257 -4.392 1.00 82.31 186 GLN A N 1
ATOM 1406 C CA . GLN A 1 186 ? -17.862 5.302 -4.233 1.00 82.31 186 GLN A CA 1
ATOM 1407 C C . GLN A 1 186 ? -18.752 5.086 -2.999 1.00 82.31 186 GLN A C 1
ATOM 1409 O O . GLN A 1 186 ? -19.032 6.016 -2.244 1.00 82.31 186 GLN A O 1
ATOM 1414 N N . ARG A 1 187 ? -19.181 3.841 -2.748 1.00 81.62 187 ARG A N 1
ATOM 1415 C CA . ARG A 1 187 ? -20.002 3.503 -1.573 1.00 81.62 187 ARG A CA 1
ATOM 1416 C C . ARG A 1 187 ? -19.200 3.646 -0.281 1.00 81.62 187 ARG A C 1
ATOM 1418 O O . ARG A 1 187 ? -19.740 4.131 0.709 1.00 81.62 187 ARG A O 1
ATOM 1425 N N . ARG A 1 188 ? -17.929 3.232 -0.297 1.00 83.44 188 ARG A N 1
ATOM 1426 C CA . ARG A 1 188 ? -17.016 3.371 0.844 1.00 83.44 188 ARG A CA 1
ATOM 1427 C C . ARG A 1 188 ? -16.756 4.838 1.164 1.00 83.44 188 ARG A C 1
ATOM 1429 O O . ARG A 1 188 ? -16.921 5.218 2.312 1.00 83.44 188 ARG A O 1
ATOM 1436 N N . HIS A 1 189 ? -16.441 5.647 0.154 1.00 88.06 189 HIS A N 1
ATOM 1437 C CA . HIS A 1 189 ? -16.219 7.083 0.306 1.00 88.06 189 HIS A CA 1
ATOM 1438 C C . HIS A 1 189 ? -17.439 7.768 0.933 1.00 88.06 189 HIS A C 1
ATOM 1440 O O . HIS A 1 189 ? -17.306 8.419 1.963 1.00 88.06 189 HIS A O 1
ATOM 1446 N N . LYS A 1 190 ? -18.646 7.522 0.400 1.00 87.56 190 LYS A N 1
ATOM 1447 C CA . LYS A 1 190 ? -19.892 8.056 0.979 1.00 87.56 190 LYS A CA 1
ATOM 1448 C C . LYS A 1 190 ? -20.091 7.655 2.444 1.00 87.56 190 LYS A C 1
ATOM 1450 O O . LYS A 1 190 ? -20.557 8.468 3.234 1.00 87.56 190 LYS A O 1
ATOM 1455 N N . LEU A 1 191 ? -19.771 6.410 2.808 1.00 85.69 191 LEU A N 1
ATOM 1456 C CA . LEU A 1 191 ? -19.860 5.952 4.196 1.00 85.69 191 LEU A CA 1
ATOM 1457 C C . LEU A 1 191 ? -18.817 6.640 5.086 1.00 85.69 191 LEU A C 1
ATOM 1459 O O . LEU A 1 191 ? -19.186 7.117 6.151 1.00 85.69 191 LEU A O 1
ATOM 1463 N N . ALA A 1 192 ? -17.557 6.698 4.649 1.00 87.56 192 ALA A N 1
ATOM 1464 C CA . ALA A 1 192 ? -16.441 7.271 5.400 1.00 87.56 192 ALA A CA 1
ATOM 1465 C C . ALA A 1 192 ? -16.654 8.768 5.679 1.00 87.56 192 ALA A C 1
ATOM 1467 O O . ALA A 1 192 ? -16.610 9.188 6.834 1.00 87.56 192 ALA A O 1
ATOM 1468 N N . VAL A 1 193 ? -17.009 9.546 4.652 1.00 88.69 193 VAL A N 1
ATOM 1469 C CA . VAL A 1 193 ? -17.319 10.979 4.797 1.00 88.69 193 VAL A CA 1
ATOM 1470 C C . VAL A 1 193 ? -18.504 11.189 5.737 1.00 88.69 193 VAL A C 1
ATOM 1472 O O . VAL A 1 193 ? -18.447 12.019 6.638 1.00 88.69 193 VAL A O 1
ATOM 1475 N N . ARG A 1 194 ? -19.563 10.377 5.608 1.00 86.56 194 ARG A N 1
ATOM 1476 C CA . ARG A 1 194 ? -20.739 10.459 6.490 1.00 86.56 194 ARG A CA 1
ATOM 1477 C C . ARG A 1 194 ? -20.402 10.248 7.970 1.00 86.56 194 ARG A C 1
ATOM 1479 O O . ARG A 1 194 ? -21.140 10.728 8.824 1.00 86.56 194 ARG A O 1
ATOM 1486 N N . VAL A 1 195 ? -19.342 9.504 8.278 1.00 86.31 195 VAL A N 1
ATOM 1487 C CA . VAL A 1 195 ? -18.912 9.229 9.658 1.00 86.31 195 VAL A CA 1
ATOM 1488 C C . VAL A 1 195 ? -17.721 10.088 10.093 1.00 86.31 195 VAL A C 1
ATOM 1490 O O . VAL A 1 195 ? -17.113 9.796 11.120 1.00 86.31 195 VAL A O 1
ATOM 1493 N N . GLY A 1 196 ? -17.431 11.158 9.345 1.00 88.25 196 GLY A N 1
ATOM 1494 C CA . GLY A 1 196 ? -16.469 12.195 9.717 1.00 88.25 196 GLY A CA 1
ATOM 1495 C C . GLY A 1 196 ? -15.027 11.911 9.311 1.00 88.25 196 GLY A C 1
ATOM 1496 O O . GLY A 1 196 ? -14.128 12.434 9.953 1.00 88.25 196 GLY A O 1
ATOM 1497 N N . TYR A 1 197 ? -14.791 11.061 8.308 1.00 90.88 197 TYR A N 1
ATOM 1498 C CA . TYR A 1 197 ? -13.449 10.878 7.755 1.00 90.88 197 TYR A CA 1
ATOM 1499 C C . TYR A 1 197 ? -13.198 11.808 6.568 1.00 90.88 197 TYR A C 1
ATOM 1501 O O . TYR A 1 197 ? -14.039 11.926 5.673 1.00 90.88 197 TYR A O 1
ATOM 1509 N N . GLU A 1 198 ? -11.990 12.349 6.507 1.00 90.44 198 GLU A N 1
ATOM 1510 C CA . GLU A 1 198 ? -11.422 13.043 5.358 1.00 90.44 198 GLU A CA 1
ATOM 1511 C C . GLU A 1 198 ? -10.637 12.068 4.467 1.00 90.44 198 GLU A C 1
ATOM 1513 O O . GLU A 1 198 ? -10.086 11.077 4.944 1.00 90.44 198 GLU A O 1
ATOM 1518 N N . PHE A 1 199 ? -10.611 12.307 3.153 1.00 86.56 199 PHE A N 1
ATOM 1519 C CA . PHE A 1 199 ? -9.873 11.481 2.194 1.00 86.56 199 PHE A CA 1
ATOM 1520 C C . PHE A 1 199 ? -8.468 12.046 1.945 1.00 86.56 199 PHE A C 1
ATOM 1522 O O . PHE A 1 199 ? -8.336 13.147 1.423 1.00 86.56 199 PHE A O 1
ATOM 1529 N N . THR A 1 200 ? -7.428 11.260 2.228 1.00 82.88 200 THR A N 1
ATOM 1530 C CA . THR A 1 200 ? -6.020 11.701 2.238 1.00 82.88 200 THR A CA 1
ATOM 1531 C C . THR A 1 200 ? -5.168 10.993 1.176 1.00 82.88 200 THR A C 1
ATOM 1533 O O . THR A 1 200 ? -4.069 10.516 1.437 1.00 82.88 200 THR A O 1
ATOM 1536 N N . GLY A 1 201 ? -5.680 10.879 -0.056 1.00 64.62 201 GLY A N 1
ATOM 1537 C CA . GLY A 1 201 ? -4.890 10.341 -1.177 1.00 64.62 201 GLY A CA 1
ATOM 1538 C C . GLY A 1 201 ? -4.819 8.810 -1.237 1.00 64.62 201 GLY A C 1
ATOM 1539 O O . GLY A 1 201 ? -3.789 8.239 -1.577 1.00 64.62 201 GLY A O 1
ATOM 1540 N N . GLY A 1 202 ? -5.927 8.133 -0.921 1.00 70.12 202 GLY A N 1
ATOM 1541 C CA . GLY A 1 202 ? -6.063 6.667 -0.982 1.00 70.12 202 GLY A CA 1
ATOM 1542 C C . GLY A 1 202 ? -6.465 6.041 0.352 1.00 70.12 202 GLY A C 1
ATOM 1543 O O . GLY A 1 202 ? -7.039 4.950 0.380 1.00 70.12 202 GLY A O 1
ATOM 1544 N N . ASN A 1 203 ? -6.255 6.785 1.436 1.00 74.75 203 ASN A N 1
ATOM 1545 C CA . ASN A 1 203 ? -6.688 6.460 2.788 1.00 74.75 203 ASN A CA 1
ATOM 1546 C C . ASN A 1 203 ? -7.747 7.453 3.272 1.00 74.75 203 ASN A C 1
ATOM 1548 O O . ASN A 1 203 ? -8.025 8.463 2.621 1.00 74.75 203 ASN A O 1
ATOM 1552 N N . TYR A 1 204 ? -8.368 7.126 4.399 1.00 84.94 204 TYR A N 1
ATOM 1553 C CA . TYR A 1 204 ? -9.323 7.988 5.077 1.00 84.94 204 TYR A CA 1
ATOM 1554 C C . TYR A 1 204 ? -8.846 8.213 6.509 1.00 84.94 204 TYR A C 1
ATOM 1556 O O . TYR A 1 204 ? -8.503 7.239 7.177 1.00 84.94 204 TYR A O 1
ATOM 1564 N N . VAL A 1 205 ? -8.886 9.447 7.004 1.00 81.88 205 VAL A N 1
ATOM 1565 C CA . VAL A 1 205 ? -8.477 9.786 8.378 1.00 81.88 205 VAL A CA 1
ATOM 1566 C C . VAL A 1 205 ? -9.603 10.517 9.098 1.00 81.88 205 VAL A C 1
ATOM 1568 O O . VAL A 1 205 ? -10.311 11.318 8.493 1.00 81.88 205 VAL A O 1
ATOM 1571 N N . ARG A 1 206 ? -9.796 10.223 10.384 1.00 87.81 206 ARG A N 1
ATOM 1572 C CA . ARG A 1 206 ? -10.689 10.973 11.272 1.00 87.81 206 ARG A CA 1
ATOM 1573 C C . ARG A 1 206 ? -9.922 11.431 12.505 1.00 87.81 206 ARG A C 1
ATOM 1575 O O . ARG A 1 206 ? -9.461 10.588 13.272 1.00 87.81 206 ARG A O 1
ATOM 1582 N N . LEU A 1 207 ? -9.856 12.743 12.705 1.00 85.50 207 LEU A N 1
ATOM 1583 C CA . LEU A 1 207 ? -9.264 13.368 13.887 1.00 85.50 207 LEU A CA 1
ATOM 1584 C C . LEU A 1 207 ? -10.225 13.281 15.080 1.00 85.50 207 LEU A C 1
ATOM 1586 O O . LEU A 1 207 ? -11.449 13.329 14.910 1.00 85.50 207 LEU A O 1
ATOM 1590 N N . PHE A 1 208 ? -9.681 13.135 16.289 1.00 82.62 208 PHE A N 1
ATOM 1591 C CA . PHE A 1 208 ? -10.483 13.142 17.516 1.00 82.62 208 PHE A CA 1
ATOM 1592 C C . PHE A 1 208 ? -10.635 14.521 18.162 1.00 82.62 208 PHE A C 1
ATOM 1594 O O . PHE A 1 208 ? -11.612 14.706 18.889 1.00 82.62 208 PHE A O 1
ATOM 1601 N N . ASN A 1 209 ? -9.732 15.462 17.871 1.00 67.38 209 ASN A N 1
ATOM 1602 C CA . ASN A 1 209 ? -9.739 16.818 18.414 1.00 67.38 209 ASN A CA 1
ATOM 1603 C C . ASN A 1 209 ? -9.636 17.849 17.277 1.00 67.38 209 ASN A C 1
ATOM 1605 O O . ASN A 1 209 ? -8.728 17.755 16.451 1.00 67.38 209 ASN A O 1
ATOM 1609 N N . GLU A 1 210 ? -10.554 18.816 17.281 1.00 44.94 210 GLU A N 1
ATOM 1610 C CA . GLU A 1 210 ? -10.306 20.202 16.860 1.00 44.94 210 GLU A CA 1
ATOM 1611 C C . GLU A 1 210 ? -10.214 21.056 18.128 1.00 44.94 210 GLU A C 1
ATOM 1613 O O . GLU A 1 210 ? -11.002 20.777 19.067 1.00 44.94 210 GLU A O 1
#

InterPro domains:
  IPR016181 Acyl-CoA N-acyltransferase [SSF55729] (69-202)
  IPR054353 Transposase for insertion sequence element IS21-like, C-terminal domain [PF22483] (4-76)

Radius of gyration: 24.81 Å; chains: 1; bounding box: 56×36×80 Å

Organism: NCBI:txid999552

Secondary structure (DSSP, 8-state):
-PPPPSSPP--SEEEEEE--TTSEEEETTEEEE--GGGTT-EEEEEE-SSEEEEEETTEEEEEEEPP-SSS-EE--GGGGT-PPP-HHHHHHHHHHHHHTT--EEEEEEEETTEEEEEEEEEEEE-TTSTT-EEEEEEEEEE-HHHHTSTHHHHHHHHHHHHHHHHHHHTT-SEEEEE--S-TTHHHHHHHHHHTTPEE-SSEEEEES--

pLDDT: mean 85.7, std 10.89, range [44.94, 98.44]

Foldseek 3Di:
DDDDDPDDDQPWDKDKFFQACQQWTDDPQEIEHFANVRHGAIWMWTGDPFWIWIGGDPDTGDIDGDDPDGNYYHDDPVSDVCDDDDPVVVVVVVVVCVVQVWDKDKDFDDDVPHTFWIWIWTWDDDPVDDPAIEIETPDIDGHPVPCPDPCRLVRSVVNVVVSVVVCVVVVHQKYKAADDPPPPVVVVVVSLVVNAWDDDPRITMHGPDD

Sequence (210 aa):
MAPLSATPFAACDQTSGRVSSLALVRYKTNDYSVPVAFGHRDVWIRAYVDQVVIGCGGEIIARHARSYGREDMIFDPIHYRHIPYSEEKERKLAMGAFEEGAPHVVLLAFKGEVPVGLAACSVGEYHTGTDVRIASIQNISVSRSVRSALGGGRVALGLMQAIHRWAKAQEAQEVALHGTSGVGLQRRHKLAVRVGYEFTGGNYVRLFNE